Protein AF-A0A7S2Q839-F1 (afdb_monomer)

InterPro domains:
  IPR004616 Leucyl/phenylalanyl-tRNA-protein transferase [PF03588] (116-261)
  IPR004616 Leucyl/phenylalanyl-tRNA-protein transferase [PTHR30098] (56-261)
  IPR016181 Acyl-CoA N-acyltransferase [SSF55729] (67-261)
  IPR042203 Leucyl/phenylalanyl-tRNA-protein transferase, C-terminal [G3DSA:3.40.630.70] (115-261)

Sequence (261 aa):
SEQEWDAHKRWAQADLRKHDENWEQLRGYQKLLYYALFSDRVLFLEDKPYIDHKWHDVAAYAAEFLTQPGEMGWSLDFDPDFFCELAYEGFNPTSIEIPSDNELMVQVLTPCFEPERNILECLSTHVGRKARRRAGQYTLSVDTAYDDVLLGCIRQHGEGWLYRGERRVLRTLRQRGYRGAKGIRLVVHSFELWDDRGELVAGDLGYTLGGVYVSQTGFHRDGTHGAGEVQLVLTAALLHRMGHRWFDLGQARTYKASLGA

Solvent-accessible surface area (backbone atoms only — not comparable to full-atom values): 14444 Å² total; per-residue (Å²): 105,76,69,55,47,64,46,36,57,68,57,50,73,68,52,54,50,62,64,43,72,79,67,76,82,63,54,76,70,52,44,55,52,51,47,58,53,37,72,76,67,34,74,89,55,48,96,41,55,75,53,45,71,90,83,45,60,62,66,63,48,48,60,55,49,73,75,48,100,64,52,48,34,36,22,65,56,68,49,48,47,50,52,50,47,41,40,71,69,62,28,56,71,42,33,46,75,43,81,42,93,87,80,43,74,43,73,32,32,24,49,25,48,68,95,63,62,27,50,26,45,23,86,70,48,52,78,51,74,66,40,63,68,49,43,83,52,47,47,81,50,65,65,81,54,45,69,59,39,53,50,42,28,28,38,75,59,28,52,77,39,60,40,62,62,50,47,52,26,50,54,47,26,51,76,62,38,55,77,61,93,64,96,64,61,43,43,48,46,25,38,39,29,23,41,83,88,69,46,81,42,26,23,38,36,32,32,37,49,80,50,32,35,41,46,73,50,60,32,58,46,88,92,51,87,58,42,58,60,28,44,56,52,51,48,29,50,49,38,35,75,73,65,28,49,35,38,31,60,38,69,80,50,86,78,48,49,77,37,60,62

pLDDT: mean 89.66, std 10.57, range [44.88, 98.62]

Mean predicted aligned error: 5.25 Å

Structure (mmCIF, N/CA/C/O backbone):
data_AF-A0A7S2Q839-F1
#
_entry.id   AF-A0A7S2Q839-F1
#
loop_
_atom_site.group_PDB
_atom_site.id
_atom_site.type_symbol
_atom_site.label_atom_id
_atom_site.label_alt_id
_atom_site.label_comp_id
_atom_site.label_asym_id
_atom_site.label_entity_id
_atom_site.label_seq_id
_atom_site.pdbx_PDB_ins_code
_atom_site.Cartn_x
_atom_site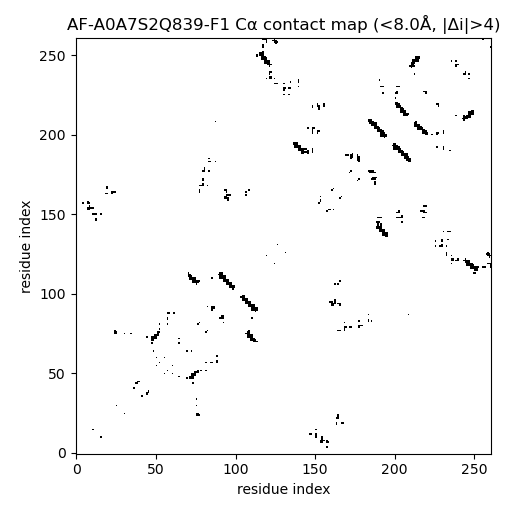.Cartn_y
_atom_site.Cartn_z
_atom_site.occupancy
_atom_site.B_iso_or_equiv
_atom_site.auth_seq_id
_atom_site.auth_comp_id
_atom_site.auth_asym_id
_atom_site.auth_atom_id
_atom_site.pdbx_PDB_model_num
ATOM 1 N N . SER A 1 1 ? 11.672 17.548 0.332 1.00 54.50 1 SER A N 1
ATOM 2 C CA . SER A 1 1 ? 12.338 18.466 1.288 1.00 54.50 1 SER A CA 1
ATOM 3 C C . SER A 1 1 ? 11.538 18.540 2.596 1.00 54.50 1 SER A C 1
ATOM 5 O O . SER A 1 1 ? 10.380 18.141 2.607 1.00 54.50 1 SER A O 1
ATOM 7 N N . GLU A 1 2 ? 12.109 19.024 3.709 1.00 59.69 2 GLU A N 1
ATOM 8 C CA . GLU A 1 2 ? 11.389 19.158 5.001 1.00 59.69 2 GLU A CA 1
ATOM 9 C C . GLU A 1 2 ? 10.156 20.084 4.894 1.00 59.69 2 GLU A C 1
ATOM 11 O O . GLU A 1 2 ? 9.119 19.839 5.506 1.00 59.69 2 GLU A O 1
ATOM 16 N N . GLN A 1 3 ? 10.219 21.086 4.012 1.00 60.97 3 GLN A N 1
ATOM 17 C CA . GLN A 1 3 ? 9.096 21.978 3.708 1.00 60.97 3 GLN A CA 1
ATOM 18 C C . GLN A 1 3 ? 7.919 21.269 3.018 1.00 60.97 3 GLN A C 1
ATOM 20 O O . GLN A 1 3 ? 6.766 21.574 3.321 1.00 60.97 3 GLN A O 1
ATOM 25 N N . GLU A 1 4 ? 8.184 20.319 2.116 1.00 64.81 4 GLU A N 1
ATOM 26 C CA . GLU A 1 4 ? 7.134 19.515 1.463 1.00 64.81 4 GLU A CA 1
ATOM 27 C C . GLU A 1 4 ? 6.470 18.561 2.457 1.00 64.81 4 GLU A C 1
ATOM 29 O O . GLU A 1 4 ? 5.246 18.456 2.500 1.00 64.81 4 GLU A O 1
ATOM 34 N N . TRP A 1 5 ? 7.262 17.938 3.333 1.00 66.31 5 TRP A N 1
ATOM 35 C CA . TRP A 1 5 ? 6.739 17.100 4.410 1.00 66.31 5 TRP A CA 1
ATOM 36 C C . TRP A 1 5 ? 5.754 17.858 5.314 1.00 66.31 5 TRP A C 1
ATOM 38 O O . TRP A 1 5 ? 4.647 17.390 5.590 1.00 66.31 5 TRP A O 1
ATOM 48 N N . ASP A 1 6 ? 6.116 19.068 5.739 1.00 73.56 6 ASP A N 1
ATOM 49 C CA . ASP A 1 6 ? 5.243 19.916 6.556 1.00 73.56 6 ASP A CA 1
ATOM 50 C C . ASP A 1 6 ? 4.055 20.512 5.781 1.00 73.56 6 ASP A C 1
ATOM 52 O O . ASP A 1 6 ? 3.070 20.964 6.385 1.00 73.56 6 ASP A O 1
ATOM 56 N N . ALA A 1 7 ? 4.105 20.515 4.448 1.00 78.44 7 ALA A N 1
ATOM 57 C CA . ALA A 1 7 ? 2.945 20.811 3.618 1.00 78.44 7 ALA A CA 1
ATOM 58 C C . ALA A 1 7 ? 1.943 19.643 3.637 1.00 78.44 7 ALA A C 1
ATOM 60 O O . ALA A 1 7 ? 0.751 19.881 3.842 1.00 78.44 7 ALA A O 1
ATOM 61 N N . HIS A 1 8 ? 2.413 18.394 3.528 1.00 84.75 8 HIS A N 1
ATOM 62 C CA . HIS A 1 8 ? 1.561 17.194 3.493 1.00 84.75 8 HIS A CA 1
ATOM 63 C C . HIS A 1 8 ? 0.682 17.044 4.736 1.00 84.75 8 HIS A C 1
ATOM 65 O O . HIS A 1 8 ? -0.499 16.720 4.624 1.00 84.75 8 HIS A O 1
ATOM 71 N N . LYS A 1 9 ? 1.203 17.377 5.924 1.00 84.69 9 LYS A N 1
ATOM 72 C CA . LYS A 1 9 ? 0.429 17.370 7.183 1.00 84.69 9 LYS A CA 1
ATOM 73 C C . LYS A 1 9 ? -0.836 18.235 7.128 1.00 84.69 9 LYS A C 1
ATOM 75 O O . LYS A 1 9 ? -1.788 17.981 7.864 1.00 84.69 9 LYS A O 1
ATOM 80 N N . ARG A 1 10 ? -0.844 19.267 6.278 1.00 88.88 10 ARG A N 1
ATOM 81 C CA . ARG A 1 10 ? -1.938 20.239 6.138 1.00 88.88 10 ARG A CA 1
ATOM 82 C C . ARG A 1 10 ? -2.850 19.970 4.944 1.00 88.88 10 ARG A C 1
ATOM 84 O O . ARG A 1 10 ? -3.873 20.638 4.832 1.00 88.88 10 ARG A O 1
ATOM 91 N N . TRP A 1 11 ? -2.518 19.009 4.082 1.00 91.50 11 TRP A N 1
ATOM 92 C CA . TRP A 1 11 ? -3.326 18.687 2.906 1.00 91.50 11 TRP A CA 1
ATOM 93 C C . TRP A 1 11 ? -4.728 18.242 3.288 1.00 91.50 11 TRP A C 1
ATOM 95 O O . TRP A 1 11 ? -4.897 17.432 4.197 1.00 91.50 11 TRP A O 1
ATOM 105 N N . ALA A 1 12 ? -5.731 18.729 2.569 1.00 94.06 12 ALA A N 1
ATOM 106 C CA . ALA A 1 12 ? -7.082 18.190 2.536 1.00 94.06 12 ALA A CA 1
ATOM 107 C C . ALA A 1 12 ? -7.277 17.277 1.311 1.00 94.06 12 ALA A C 1
ATOM 109 O O . ALA A 1 12 ? -6.432 17.206 0.419 1.00 94.06 12 ALA A O 1
ATOM 110 N N . GLN A 1 13 ? -8.436 16.613 1.227 1.00 92.94 13 GLN A N 1
ATOM 111 C CA . GLN A 1 13 ? -8.783 15.775 0.070 1.00 92.94 13 GLN A CA 1
ATOM 112 C C . GLN A 1 13 ? -8.698 16.533 -1.261 1.00 92.94 13 GLN A C 1
ATOM 114 O O . GLN A 1 13 ? -8.274 15.976 -2.270 1.00 92.94 13 GLN A O 1
ATOM 119 N N . ALA A 1 14 ? -9.088 17.810 -1.272 1.00 93.12 14 ALA A N 1
ATOM 120 C CA . ALA A 1 14 ? -9.028 18.642 -2.469 1.00 93.12 14 ALA A CA 1
ATOM 121 C C . ALA A 1 14 ? -7.585 18.875 -2.946 1.00 93.12 14 ALA A C 1
ATOM 123 O O . ALA A 1 14 ? -7.332 18.818 -4.148 1.00 93.12 14 ALA A O 1
ATOM 124 N N . ASP A 1 15 ? -6.643 19.079 -2.020 1.00 92.88 15 ASP A N 1
ATOM 125 C CA . ASP A 1 15 ? -5.227 19.269 -2.350 1.00 92.88 15 ASP A CA 1
ATOM 126 C C . ASP A 1 15 ? -4.640 18.002 -2.965 1.00 92.88 15 ASP A C 1
ATOM 128 O O . ASP A 1 15 ? -3.984 18.062 -4.002 1.00 92.88 15 ASP A O 1
ATOM 132 N N . LEU A 1 16 ? -4.950 16.847 -2.372 1.00 91.19 16 LEU A N 1
ATOM 133 C CA . LEU A 1 16 ? -4.487 15.558 -2.866 1.00 91.19 16 LEU A CA 1
ATOM 134 C C . LEU A 1 16 ? -5.044 15.235 -4.260 1.00 91.19 16 LEU A C 1
ATOM 136 O O . LEU A 1 16 ? -4.295 14.813 -5.137 1.00 91.19 16 LEU A O 1
ATOM 140 N N . ARG A 1 17 ? -6.338 15.485 -4.502 1.00 90.44 17 ARG A N 1
ATOM 141 C CA . ARG A 1 17 ? -6.939 15.309 -5.837 1.00 90.44 17 ARG A CA 1
ATOM 142 C C . ARG A 1 17 ? -6.266 16.204 -6.871 1.00 90.44 17 ARG A C 1
ATOM 144 O O . ARG A 1 17 ? -5.845 15.713 -7.911 1.00 90.44 17 ARG A O 1
ATOM 151 N N . LYS A 1 18 ? -6.089 17.487 -6.550 1.00 91.06 18 LYS A N 1
ATOM 152 C CA . LYS A 1 18 ? -5.397 18.447 -7.419 1.00 91.06 18 LYS A CA 1
ATOM 153 C C . LYS A 1 18 ? -3.950 18.031 -7.702 1.00 91.06 18 LYS A C 1
ATOM 155 O O . LYS A 1 18 ? -3.443 18.249 -8.801 1.00 91.06 18 LYS A O 1
ATOM 160 N N . HIS A 1 19 ? -3.276 17.450 -6.712 1.00 89.94 19 HIS A N 1
ATOM 161 C CA . HIS A 1 19 ? -1.920 16.933 -6.855 1.00 89.94 19 HIS A CA 1
ATOM 162 C C . HIS A 1 19 ? -1.862 15.747 -7.832 1.00 89.94 19 HIS A C 1
ATOM 164 O O . HIS A 1 19 ? -0.943 15.666 -8.647 1.00 89.94 19 HIS A O 1
ATOM 170 N N . ASP A 1 20 ? -2.867 14.872 -7.794 1.00 90.81 20 ASP A N 1
ATOM 171 C CA . ASP A 1 20 ? -2.965 13.688 -8.651 1.00 90.81 20 ASP A CA 1
ATOM 172 C C . ASP A 1 20 ? -3.420 14.007 -10.089 1.00 90.81 20 ASP A C 1
ATOM 174 O O . ASP A 1 20 ? -2.983 13.338 -11.024 1.00 90.81 20 ASP A O 1
ATOM 178 N N . GLU A 1 21 ? -4.258 15.033 -10.286 1.00 86.19 21 GLU A N 1
ATOM 179 C CA . GLU A 1 21 ? -4.933 15.360 -11.560 1.00 86.19 21 GLU A CA 1
ATOM 180 C C . GLU A 1 21 ? -4.002 15.503 -12.774 1.00 86.19 21 GLU A C 1
ATOM 182 O O . GLU A 1 21 ? -4.402 15.178 -13.889 1.00 86.19 21 GLU A O 1
ATOM 187 N N . ASN A 1 22 ? -2.768 15.965 -12.569 1.00 81.06 22 ASN A N 1
ATOM 188 C CA . ASN A 1 22 ? -1.834 16.278 -13.657 1.00 81.06 22 ASN A CA 1
ATOM 189 C C . ASN A 1 22 ? -0.728 15.233 -13.841 1.00 81.06 22 ASN A C 1
ATOM 191 O O . ASN A 1 22 ? 0.230 15.478 -14.573 1.00 81.06 22 ASN A O 1
ATOM 195 N N . TRP A 1 23 ? -0.798 14.098 -13.140 1.00 90.56 23 TRP A N 1
ATOM 196 C CA . TRP A 1 23 ? 0.201 13.051 -13.308 1.00 90.56 23 TRP A CA 1
ATOM 197 C C . TRP A 1 23 ? -0.145 12.126 -14.470 1.00 90.56 23 TRP A C 1
ATOM 199 O O . TRP A 1 23 ? -1.232 11.546 -14.535 1.00 90.56 23 TRP A O 1
ATOM 209 N N . GLU A 1 24 ? 0.829 11.921 -15.351 1.00 87.88 24 GLU A N 1
ATOM 210 C CA . GLU A 1 24 ? 0.718 11.001 -16.471 1.00 87.88 24 GLU A CA 1
ATOM 211 C C . GLU A 1 24 ? 1.884 10.018 -16.488 1.00 87.88 24 GLU A C 1
ATOM 213 O O . GLU A 1 24 ? 3.046 10.379 -16.312 1.00 87.88 24 GLU A O 1
ATOM 218 N N . GLN A 1 25 ? 1.560 8.756 -16.755 1.00 89.94 25 GLN A N 1
ATOM 219 C CA . GLN A 1 25 ? 2.560 7.726 -16.980 1.00 89.94 25 GLN A CA 1
ATOM 220 C C . GLN A 1 25 ? 3.300 7.983 -18.297 1.00 89.94 25 GLN A C 1
ATOM 222 O O . GLN A 1 25 ? 2.666 8.232 -19.325 1.00 89.94 25 GLN A O 1
ATOM 227 N N . LEU A 1 26 ? 4.622 7.809 -18.285 1.00 90.44 26 LEU A N 1
ATOM 228 C CA . LEU A 1 26 ? 5.459 7.833 -19.486 1.00 90.44 26 LEU A CA 1
ATOM 229 C C . LEU A 1 26 ? 5.057 6.723 -20.469 1.00 90.44 26 LEU A C 1
ATOM 231 O O . LEU A 1 26 ? 4.865 5.567 -20.084 1.00 90.44 26 LEU A O 1
ATOM 235 N N . ARG A 1 27 ? 4.968 7.047 -21.767 1.00 88.94 27 ARG A N 1
ATOM 236 C CA . ARG A 1 27 ? 4.544 6.089 -22.805 1.00 88.94 27 ARG A CA 1
ATOM 237 C C . ARG A 1 27 ? 5.503 6.029 -23.985 1.00 88.94 27 ARG A C 1
ATOM 239 O O . ARG A 1 27 ? 6.135 7.014 -24.358 1.00 88.94 27 ARG A O 1
ATOM 246 N N . GLY A 1 28 ? 5.546 4.860 -24.627 1.00 87.69 28 GLY A N 1
ATOM 247 C CA . GLY A 1 28 ? 6.232 4.654 -25.904 1.00 87.69 28 GLY A CA 1
ATOM 248 C C . GLY A 1 28 ? 7.676 5.159 -25.890 1.00 87.69 28 GLY A C 1
ATOM 249 O O . GLY A 1 28 ? 8.470 4.757 -25.045 1.00 87.69 28 GLY A O 1
ATOM 250 N N . TYR A 1 29 ? 7.999 6.062 -26.817 1.00 87.94 29 TYR A N 1
ATOM 251 C CA . TYR A 1 29 ? 9.343 6.625 -26.967 1.00 87.94 29 TYR A CA 1
ATOM 252 C C . TYR A 1 29 ? 9.832 7.409 -25.738 1.00 87.94 29 TYR A C 1
ATOM 254 O O . TYR A 1 29 ? 11.031 7.429 -25.481 1.00 87.94 29 TYR A O 1
ATOM 262 N N . GLN A 1 30 ? 8.933 7.993 -24.933 1.00 87.94 30 GLN A N 1
ATOM 263 C CA . GLN A 1 30 ? 9.337 8.699 -23.712 1.00 87.94 30 GLN A CA 1
ATOM 264 C C . GLN A 1 30 ? 10.041 7.746 -22.742 1.00 87.94 30 GLN A C 1
ATOM 266 O O . GLN A 1 30 ? 11.106 8.080 -22.239 1.00 87.94 30 GLN A O 1
ATOM 271 N N . LYS A 1 31 ? 9.508 6.532 -22.537 1.00 89.00 31 LYS A N 1
ATOM 272 C CA . LYS A 1 31 ? 10.155 5.533 -21.673 1.00 89.00 31 LYS A CA 1
ATOM 273 C C . LYS A 1 31 ? 11.570 5.196 -22.147 1.00 89.00 31 LYS A C 1
ATOM 275 O O . LYS A 1 31 ? 12.461 5.096 -21.318 1.00 89.00 31 LYS A O 1
ATOM 280 N N . LEU A 1 32 ? 11.785 5.066 -23.460 1.00 85.50 32 LEU A N 1
ATOM 281 C CA . LEU A 1 32 ? 13.107 4.770 -24.030 1.00 85.50 32 LEU A CA 1
ATOM 282 C C . LEU A 1 32 ? 14.108 5.904 -23.783 1.00 85.50 32 LEU A C 1
ATOM 284 O O . LEU A 1 32 ? 15.255 5.637 -23.438 1.00 85.50 32 LEU A O 1
ATOM 288 N N . LEU A 1 33 ? 13.665 7.158 -23.920 1.00 86.38 33 LEU A N 1
ATOM 289 C CA . LEU A 1 33 ? 14.492 8.322 -23.605 1.00 86.38 33 LEU A CA 1
ATOM 290 C C . LEU A 1 33 ? 14.908 8.339 -22.132 1.00 86.38 33 LEU A C 1
ATOM 292 O O . LEU A 1 33 ? 16.090 8.485 -21.839 1.00 86.38 33 LEU A O 1
ATOM 296 N N . TYR A 1 34 ? 13.954 8.169 -21.211 1.00 86.94 34 TYR A N 1
ATOM 297 C CA . TYR A 1 34 ? 14.254 8.168 -19.776 1.00 86.94 34 TYR A CA 1
ATOM 298 C C . TYR A 1 34 ? 15.075 6.956 -19.353 1.00 86.94 34 TYR A C 1
ATOM 300 O O . TYR A 1 34 ? 15.966 7.103 -18.526 1.00 86.94 34 TYR A O 1
ATOM 308 N N . TYR A 1 35 ? 14.834 5.788 -19.949 1.00 86.00 35 TYR A N 1
ATOM 309 C CA . TYR A 1 35 ? 15.661 4.607 -19.728 1.00 86.00 35 TYR A CA 1
ATOM 310 C C . TYR A 1 35 ? 17.128 4.895 -20.062 1.00 86.00 35 TYR A C 1
ATOM 312 O O . TYR A 1 35 ? 17.975 4.704 -19.199 1.00 86.00 35 TYR A O 1
ATOM 320 N N . ALA A 1 36 ? 17.412 5.431 -21.256 1.00 83.38 36 ALA A N 1
ATOM 321 C CA . ALA A 1 36 ? 18.777 5.766 -21.673 1.00 83.38 36 ALA A CA 1
ATOM 322 C C . ALA A 1 36 ? 19.407 6.875 -20.811 1.00 83.38 36 ALA A C 1
ATOM 324 O O . ALA A 1 36 ? 20.596 6.847 -20.516 1.00 83.38 36 ALA A O 1
ATOM 325 N N . LEU A 1 37 ? 18.611 7.861 -20.380 1.00 81.00 37 LEU A N 1
ATOM 326 C CA . LEU A 1 37 ? 19.092 8.899 -19.467 1.00 81.00 37 LEU A CA 1
ATOM 327 C C . LEU A 1 37 ? 19.447 8.329 -18.091 1.00 81.00 37 LEU A C 1
ATOM 329 O O . LEU A 1 37 ? 20.432 8.757 -17.499 1.00 81.00 37 LEU A O 1
ATOM 333 N N . PHE A 1 38 ? 18.657 7.390 -17.570 1.00 79.56 38 PHE A N 1
ATOM 334 C CA . PHE A 1 38 ? 18.860 6.838 -16.232 1.00 79.56 38 PHE A CA 1
ATOM 335 C C . PHE A 1 38 ? 19.939 5.770 -16.188 1.00 79.56 38 PHE A C 1
ATOM 337 O O . PHE A 1 38 ? 20.761 5.823 -15.275 1.00 79.56 38 PHE A O 1
ATOM 344 N N . SER A 1 39 ? 19.982 4.874 -17.178 1.00 67.12 39 SER A N 1
ATOM 345 C CA . SER A 1 39 ? 21.013 3.835 -17.277 1.00 67.12 39 SER A CA 1
ATOM 346 C C . SER A 1 39 ? 22.420 4.420 -17.270 1.00 67.12 39 SER A C 1
ATOM 348 O O . SER A 1 39 ? 23.329 3.816 -16.715 1.00 67.12 39 SER A O 1
ATOM 350 N N . ASP A 1 40 ? 22.583 5.612 -17.846 1.00 62.44 40 ASP A N 1
ATOM 351 C CA . ASP A 1 40 ? 23.897 6.215 -18.053 1.00 62.44 40 ASP A CA 1
ATOM 352 C C . ASP A 1 40 ? 24.265 7.248 -16.973 1.00 62.44 40 ASP A C 1
ATOM 354 O O . ASP A 1 40 ? 25.416 7.683 -16.915 1.00 62.44 40 ASP A O 1
ATOM 358 N N . ARG A 1 41 ? 23.302 7.721 -16.163 1.00 65.75 41 ARG A N 1
ATOM 359 C CA . ARG A 1 41 ? 23.501 8.919 -15.312 1.00 65.75 41 ARG A CA 1
ATOM 360 C C . ARG A 1 41 ? 22.979 8.817 -13.887 1.00 65.75 41 ARG A C 1
ATOM 362 O O . ARG A 1 41 ? 23.324 9.668 -13.068 1.00 65.75 41 ARG A O 1
ATOM 369 N N . VAL A 1 42 ? 22.168 7.814 -13.561 1.00 73.25 42 VAL A N 1
ATOM 370 C CA . VAL A 1 42 ? 21.628 7.647 -12.208 1.00 73.25 42 VAL A CA 1
ATOM 371 C C . VAL A 1 42 ? 22.358 6.496 -11.531 1.00 73.25 42 VAL A C 1
ATOM 373 O O . VAL A 1 42 ? 21.892 5.362 -11.552 1.00 73.25 42 VAL A O 1
ATOM 376 N N . LEU A 1 43 ? 23.477 6.816 -10.867 1.00 73.19 43 LEU A N 1
ATOM 377 C CA . LEU A 1 43 ? 24.306 5.856 -10.112 1.00 73.19 43 LEU A CA 1
ATOM 378 C C . LEU A 1 43 ? 23.486 4.987 -9.142 1.00 73.19 43 LEU A C 1
ATOM 380 O O . LEU A 1 43 ? 23.839 3.853 -8.855 1.00 73.19 43 LEU A O 1
ATOM 384 N N . PHE A 1 44 ? 22.370 5.511 -8.621 1.00 79.12 44 PHE A N 1
ATOM 385 C CA . PHE A 1 44 ? 21.488 4.753 -7.732 1.00 79.12 44 PHE A CA 1
ATOM 386 C C . PHE A 1 44 ? 20.786 3.572 -8.425 1.00 79.12 44 PHE A C 1
ATOM 388 O O . PHE A 1 44 ? 20.481 2.585 -7.763 1.00 79.12 44 PHE A O 1
ATOM 395 N N . LEU A 1 45 ? 20.499 3.669 -9.724 1.00 83.62 45 LEU A N 1
ATOM 396 C CA . LEU A 1 45 ? 19.869 2.603 -10.510 1.00 83.62 45 LEU A CA 1
ATOM 397 C C . LEU A 1 45 ? 20.884 1.747 -11.273 1.00 83.62 45 LEU A C 1
ATOM 399 O O . LEU A 1 45 ? 20.500 0.734 -11.856 1.00 83.62 45 LEU A O 1
ATOM 403 N N . GLU A 1 46 ? 22.156 2.143 -11.260 1.00 77.94 46 GLU A N 1
ATOM 404 C CA . GLU A 1 46 ? 23.249 1.379 -11.851 1.00 77.94 46 GLU A CA 1
ATOM 405 C C . GLU A 1 46 ? 23.274 -0.039 -11.256 1.00 77.94 46 GLU A C 1
ATOM 407 O O . GLU A 1 46 ? 23.026 -0.239 -10.063 1.00 77.94 46 GLU A O 1
ATOM 412 N N . ASP A 1 47 ? 23.465 -1.035 -12.123 1.00 82.12 47 ASP A N 1
ATOM 413 C CA . ASP A 1 47 ? 23.432 -2.473 -11.816 1.00 82.12 47 ASP A CA 1
ATOM 414 C C . ASP A 1 47 ? 22.108 -3.026 -11.254 1.00 82.12 47 ASP A C 1
ATOM 416 O O . ASP A 1 47 ? 22.021 -4.212 -10.926 1.00 82.12 47 ASP A O 1
ATOM 420 N N . LYS A 1 48 ? 21.043 -2.216 -11.165 1.00 89.00 48 LYS A N 1
ATOM 421 C CA . LYS A 1 48 ? 19.718 -2.708 -10.770 1.00 89.00 48 LYS A CA 1
ATOM 422 C C . LYS A 1 48 ? 18.966 -3.263 -11.977 1.00 89.00 48 LYS A C 1
ATOM 424 O O . LYS A 1 48 ? 18.897 -2.594 -13.014 1.00 89.00 48 LYS A O 1
ATOM 429 N N . PRO A 1 49 ? 18.332 -4.441 -11.849 1.00 92.56 49 PRO A N 1
ATOM 430 C CA . PRO A 1 49 ? 17.612 -5.046 -12.956 1.00 92.56 49 PRO A CA 1
ATOM 431 C C . PRO A 1 49 ? 16.416 -4.172 -13.352 1.00 92.56 49 PRO A C 1
ATOM 433 O O . PRO A 1 49 ? 15.619 -3.742 -12.511 1.00 92.56 49 PRO A O 1
ATOM 436 N N . TYR A 1 50 ? 16.321 -3.889 -14.650 1.00 93.50 50 TYR A N 1
ATOM 437 C CA . TYR A 1 50 ? 15.216 -3.149 -15.245 1.00 93.50 50 TYR A CA 1
ATOM 438 C C . TYR A 1 50 ? 14.133 -4.110 -15.724 1.00 93.50 50 TYR A C 1
ATOM 440 O O . TYR A 1 50 ? 14.429 -5.159 -16.295 1.00 93.50 50 TYR A O 1
ATOM 448 N N . ILE A 1 51 ? 12.874 -3.714 -15.565 1.00 95.56 51 ILE A N 1
ATOM 449 C CA . ILE A 1 51 ? 11.734 -4.419 -16.145 1.00 95.56 51 ILE A CA 1
ATOM 450 C C . ILE A 1 51 ? 10.746 -3.437 -16.774 1.00 95.56 51 ILE A C 1
ATOM 452 O O . ILE A 1 51 ? 10.466 -2.361 -16.252 1.00 95.56 51 ILE A O 1
ATOM 456 N N . ASP A 1 52 ? 10.166 -3.843 -17.898 1.00 94.44 52 ASP A N 1
ATOM 457 C CA . ASP A 1 52 ? 9.038 -3.174 -18.551 1.00 94.44 52 ASP A CA 1
ATOM 458 C C . ASP A 1 52 ? 7.997 -4.225 -18.935 1.00 94.44 52 ASP A C 1
ATOM 460 O O . ASP A 1 52 ? 8.339 -5.219 -19.585 1.00 94.44 52 ASP A O 1
ATOM 464 N N . HIS A 1 53 ? 6.743 -3.997 -18.534 1.00 94.75 53 HIS A N 1
ATOM 465 C CA . HIS A 1 53 ? 5.647 -4.965 -18.655 1.00 94.75 53 HIS A CA 1
ATOM 466 C C . HIS A 1 53 ? 5.355 -5.375 -20.095 1.00 94.75 53 HIS A C 1
ATOM 468 O O . HIS A 1 53 ? 4.913 -6.491 -20.349 1.00 94.75 53 HIS A O 1
ATOM 474 N N . LYS A 1 54 ? 5.620 -4.491 -21.061 1.00 92.12 54 LYS A N 1
ATOM 475 C CA . LYS A 1 54 ? 5.378 -4.790 -22.472 1.00 92.12 54 LYS A CA 1
ATOM 476 C C . LYS A 1 54 ? 6.378 -5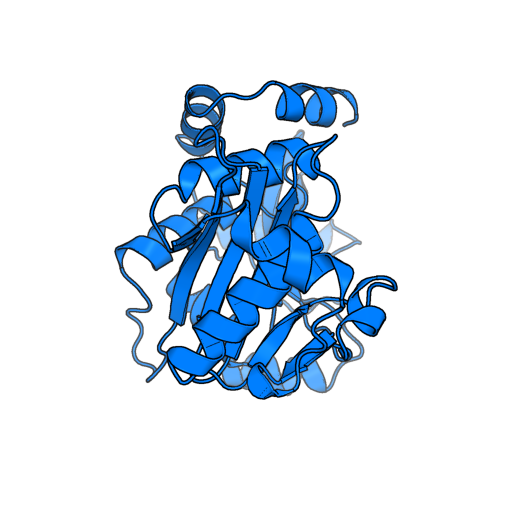.803 -23.028 1.00 92.12 54 LYS A C 1
ATOM 478 O O . LYS A 1 54 ? 6.043 -6.538 -23.956 1.00 92.12 54 LYS A O 1
ATOM 483 N N . TRP A 1 55 ? 7.611 -5.776 -22.535 1.00 93.25 55 TRP A N 1
ATOM 484 C CA . TRP A 1 55 ? 8.739 -6.467 -23.163 1.00 93.25 55 TRP A CA 1
ATOM 485 C C . TRP A 1 55 ? 9.224 -7.683 -22.383 1.00 93.25 55 TRP A C 1
ATOM 487 O O . TRP A 1 55 ? 9.867 -8.549 -22.970 1.00 93.25 55 TRP A O 1
ATOM 497 N N . HIS A 1 56 ? 8.905 -7.764 -21.093 1.00 95.81 56 HIS A N 1
ATOM 498 C CA . HIS A 1 56 ? 9.387 -8.816 -20.209 1.00 95.81 56 HIS A CA 1
ATOM 499 C C . HIS A 1 56 ? 8.225 -9.607 -19.618 1.00 95.81 56 HIS A C 1
ATOM 501 O O . HIS A 1 56 ? 7.196 -9.042 -19.247 1.00 95.81 56 HIS A O 1
ATOM 507 N N . ASP A 1 57 ? 8.414 -10.919 -19.481 1.00 96.69 57 ASP A N 1
ATOM 508 C CA . ASP A 1 57 ? 7.541 -11.734 -18.645 1.00 96.69 57 ASP A CA 1
ATOM 509 C C . ASP A 1 57 ? 7.946 -11.587 -17.174 1.00 96.69 57 ASP A C 1
ATOM 511 O O . ASP A 1 57 ? 9.112 -11.754 -16.812 1.00 96.69 57 ASP A O 1
ATOM 515 N N . VAL A 1 58 ? 6.968 -11.277 -16.324 1.00 97.38 58 VAL A N 1
ATOM 516 C CA . VAL A 1 58 ? 7.212 -10.974 -14.909 1.00 97.38 58 VAL A CA 1
ATOM 517 C C . VAL A 1 58 ? 7.727 -12.188 -14.131 1.00 97.38 58 VAL A C 1
ATOM 519 O O . VAL A 1 58 ? 8.576 -12.024 -13.259 1.00 97.38 58 VAL A O 1
ATOM 522 N N . ALA A 1 59 ? 7.277 -13.401 -14.466 1.00 96.56 59 ALA A N 1
ATOM 523 C CA . ALA A 1 59 ? 7.717 -14.614 -13.778 1.00 96.56 59 ALA A CA 1
ATOM 524 C C . ALA A 1 59 ? 9.165 -14.968 -14.150 1.00 96.56 59 ALA A C 1
ATOM 526 O O . ALA A 1 59 ? 9.973 -15.295 -13.280 1.00 96.56 59 ALA A O 1
ATOM 527 N N . ALA A 1 60 ? 9.520 -14.843 -15.433 1.00 97.12 60 ALA A N 1
ATOM 528 C CA . ALA A 1 60 ? 10.899 -15.000 -15.889 1.00 97.12 60 ALA A CA 1
ATOM 529 C C . ALA A 1 60 ? 11.836 -13.976 -15.226 1.00 97.12 60 ALA A C 1
ATOM 531 O O . ALA A 1 60 ? 12.899 -14.350 -14.730 1.00 97.12 60 ALA A O 1
ATOM 532 N N . TYR A 1 61 ? 11.410 -12.712 -15.149 1.00 96.75 61 TYR A N 1
ATOM 533 C CA . TYR A 1 61 ? 12.149 -11.672 -14.437 1.00 96.75 61 TYR A CA 1
ATOM 534 C C . TYR A 1 61 ? 12.324 -11.998 -12.950 1.00 96.75 61 TYR A C 1
ATOM 536 O O . TYR A 1 61 ? 13.426 -11.867 -12.430 1.00 96.75 61 TYR A O 1
ATOM 544 N N . ALA A 1 62 ? 11.272 -12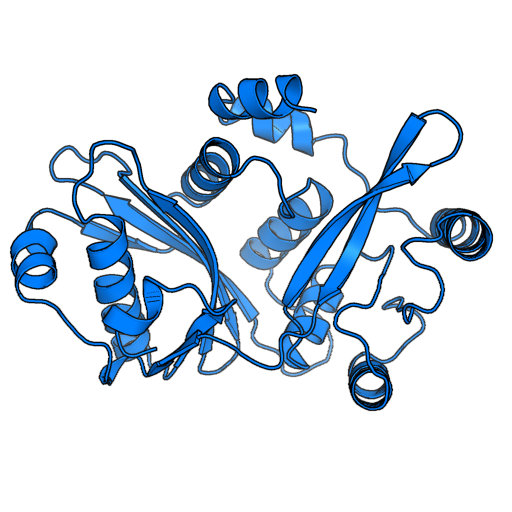.454 -12.263 1.00 95.56 62 ALA A N 1
ATOM 545 C CA . ALA A 1 62 ? 11.349 -12.828 -10.852 1.00 95.56 62 ALA A CA 1
ATOM 546 C C . ALA A 1 62 ? 12.375 -13.946 -10.613 1.00 95.56 62 ALA A C 1
ATOM 548 O O . ALA A 1 62 ? 13.189 -13.864 -9.693 1.00 95.56 62 ALA A O 1
ATOM 549 N N . ALA A 1 63 ? 12.374 -14.967 -11.476 1.00 95.06 63 ALA A N 1
ATOM 550 C CA . ALA A 1 63 ? 13.326 -16.067 -11.399 1.00 95.06 63 ALA A CA 1
ATOM 551 C C . ALA A 1 63 ? 14.777 -15.592 -11.570 1.00 95.06 63 ALA A C 1
ATOM 553 O O . ALA A 1 63 ? 15.644 -16.033 -10.821 1.00 95.06 63 ALA A O 1
ATOM 554 N N . GLU A 1 64 ? 15.040 -14.685 -12.514 1.00 93.88 64 GLU A N 1
ATOM 555 C CA . GLU A 1 64 ? 16.367 -14.095 -12.717 1.00 93.88 64 GLU A CA 1
ATOM 556 C C . GLU A 1 64 ? 16.771 -13.178 -11.555 1.00 93.88 64 GLU A C 1
ATOM 558 O O . GLU A 1 64 ? 17.892 -13.279 -11.054 1.00 93.88 64 GLU A O 1
ATOM 563 N N . PHE A 1 65 ? 15.851 -12.336 -11.080 1.00 93.50 65 PHE A N 1
ATOM 564 C CA . PHE A 1 65 ? 16.065 -11.402 -9.976 1.00 93.50 65 PHE A CA 1
ATOM 565 C C . PHE A 1 65 ? 16.593 -12.113 -8.725 1.00 93.50 65 PHE A C 1
ATOM 567 O O . PHE A 1 65 ? 17.571 -11.677 -8.124 1.00 93.50 65 PHE A O 1
ATOM 574 N N . LEU A 1 66 ? 16.005 -13.262 -8.376 1.00 89.94 66 LEU A N 1
ATOM 575 C CA . LEU A 1 66 ? 16.394 -14.056 -7.206 1.00 89.94 66 LEU A CA 1
ATOM 576 C C . LEU A 1 66 ? 17.781 -14.714 -7.322 1.00 89.94 66 LEU A C 1
ATOM 578 O O . LEU A 1 66 ? 18.291 -15.235 -6.330 1.00 89.94 66 LEU A O 1
ATOM 582 N N . THR A 1 67 ? 18.404 -14.707 -8.504 1.00 90.19 67 THR A N 1
ATOM 583 C CA . THR A 1 67 ? 19.784 -15.200 -8.684 1.00 90.19 67 THR A CA 1
ATOM 584 C C . THR A 1 67 ? 20.848 -14.147 -8.379 1.00 90.19 67 THR A C 1
ATOM 586 O O . THR A 1 67 ? 22.031 -14.480 -8.296 1.00 90.19 67 THR A O 1
ATOM 589 N N . GLN A 1 68 ? 20.442 -12.888 -8.202 1.00 83.94 68 GLN A N 1
ATOM 590 C CA . GLN A 1 68 ? 21.332 -11.746 -8.030 1.00 83.94 68 GLN A CA 1
ATOM 591 C C . GLN A 1 68 ? 21.225 -11.187 -6.601 1.00 83.94 68 GLN A C 1
ATOM 593 O O . GLN A 1 68 ? 20.155 -11.234 -5.993 1.00 83.94 68 GLN A O 1
ATOM 598 N N . PRO A 1 69 ? 22.313 -10.638 -6.030 1.00 70.81 69 PRO A N 1
ATOM 599 C CA . PRO A 1 69 ? 22.264 -9.950 -4.745 1.00 70.81 69 PRO A CA 1
ATOM 600 C C . PRO A 1 69 ? 21.605 -8.572 -4.926 1.00 70.81 69 PRO A C 1
ATOM 602 O O . PRO A 1 69 ? 22.284 -7.561 -5.084 1.00 70.81 69 PRO A O 1
ATOM 605 N N . GLY A 1 70 ? 20.273 -8.530 -4.948 1.00 74.25 70 GLY A N 1
ATOM 606 C CA . GLY A 1 70 ? 19.501 -7.303 -5.121 1.00 74.25 70 GLY A CA 1
ATOM 607 C C . GLY A 1 70 ? 18.208 -7.317 -4.312 1.00 74.25 70 GLY A C 1
ATOM 608 O O . GLY A 1 70 ? 17.492 -8.310 -4.281 1.00 74.25 70 GLY A O 1
ATOM 609 N N . GLU A 1 71 ? 17.902 -6.193 -3.662 1.00 83.19 71 GLU A N 1
ATOM 610 C CA . GLU A 1 71 ? 16.657 -6.003 -2.896 1.00 83.19 71 GLU A CA 1
ATOM 611 C C . GLU A 1 71 ? 15.585 -5.257 -3.704 1.00 83.19 71 GLU A C 1
ATOM 613 O O . GLU A 1 71 ? 14.407 -5.270 -3.355 1.00 83.19 71 GLU A O 1
ATOM 618 N N . MET A 1 72 ? 15.976 -4.605 -4.804 1.00 91.25 72 MET A N 1
ATOM 619 C CA . MET A 1 72 ? 15.055 -3.866 -5.663 1.00 91.25 72 MET A CA 1
ATOM 620 C C . MET A 1 72 ? 15.500 -3.850 -7.124 1.00 91.25 72 MET A C 1
ATOM 622 O O . MET A 1 72 ? 16.686 -3.702 -7.426 1.00 91.25 72 MET A O 1
ATOM 626 N N . GLY A 1 73 ? 14.523 -3.953 -8.021 1.00 94.12 73 GLY A N 1
ATOM 627 C CA . GLY A 1 73 ? 14.658 -3.561 -9.421 1.00 94.12 73 GLY A CA 1
ATOM 628 C C . GLY A 1 73 ? 14.041 -2.193 -9.676 1.00 94.12 73 GLY A C 1
ATOM 629 O O . GLY A 1 73 ? 13.655 -1.483 -8.742 1.00 94.12 73 GLY A O 1
ATOM 630 N N . TRP A 1 74 ? 13.888 -1.836 -10.947 1.00 94.56 74 TRP A N 1
ATOM 631 C CA . TRP A 1 74 ? 13.230 -0.588 -11.324 1.00 94.56 74 TRP A CA 1
ATOM 632 C C . TRP A 1 74 ? 12.457 -0.685 -12.641 1.00 94.56 74 TRP A C 1
ATOM 634 O O . TRP A 1 74 ? 12.754 -1.496 -13.518 1.00 94.56 74 TRP A O 1
ATOM 644 N N . SER A 1 75 ? 11.436 0.160 -12.769 1.00 95.44 75 SER A N 1
ATOM 645 C CA . SER A 1 75 ? 10.573 0.252 -13.939 1.00 95.44 75 SER A CA 1
ATOM 646 C C . SER A 1 75 ? 10.022 1.663 -14.123 1.00 95.44 75 SER A C 1
ATOM 648 O O . SER A 1 75 ? 9.768 2.392 -13.168 1.00 95.44 75 SER A O 1
ATOM 650 N N . LEU A 1 76 ? 9.772 2.030 -15.378 1.00 94.31 76 LEU A N 1
ATOM 651 C CA . LEU A 1 76 ? 9.016 3.236 -15.740 1.00 94.31 76 LEU A CA 1
ATOM 652 C C . LEU A 1 76 ? 7.535 2.917 -16.013 1.00 94.31 76 LEU A C 1
ATOM 654 O O . LEU A 1 76 ? 6.797 3.757 -16.537 1.00 94.31 76 LEU A O 1
ATOM 658 N N . ASP A 1 77 ? 7.109 1.681 -15.745 1.00 95.69 77 ASP A N 1
ATOM 659 C CA . ASP A 1 77 ? 5.752 1.214 -15.975 1.00 95.69 77 ASP A CA 1
ATOM 660 C C . ASP A 1 77 ? 4.916 1.255 -14.692 1.00 95.69 77 ASP A C 1
ATOM 662 O O . ASP A 1 77 ? 5.230 0.581 -13.720 1.00 95.69 77 ASP A O 1
ATOM 666 N N . PHE A 1 78 ? 3.833 2.031 -14.718 1.00 96.94 78 PHE A N 1
ATOM 667 C CA . PHE A 1 78 ? 2.802 2.087 -13.677 1.00 96.94 78 PHE A CA 1
ATOM 668 C C . PHE A 1 78 ? 1.488 1.475 -14.192 1.00 96.94 78 PHE A C 1
ATOM 670 O O . PHE A 1 78 ? 0.391 1.965 -13.903 1.00 96.94 78 PHE A O 1
ATOM 677 N N . ASP A 1 79 ? 1.582 0.427 -15.012 1.00 96.12 79 ASP A N 1
ATOM 678 C CA . ASP A 1 79 ? 0.420 -0.351 -15.412 1.00 96.12 79 ASP A CA 1
ATOM 679 C C . ASP A 1 79 ? -0.167 -1.111 -14.198 1.00 96.12 79 ASP A C 1
ATOM 681 O O . ASP A 1 79 ? 0.557 -1.785 -13.460 1.00 96.12 79 ASP A O 1
ATOM 685 N N . PRO A 1 80 ? -1.486 -1.019 -13.948 1.00 97.50 80 PRO A N 1
ATOM 686 C CA . PRO A 1 80 ? -2.109 -1.714 -12.826 1.00 97.50 80 PRO A CA 1
ATOM 687 C C . PRO A 1 80 ? -1.985 -3.241 -12.889 1.00 97.50 80 PRO A C 1
ATOM 689 O O . PRO A 1 80 ? -1.811 -3.888 -11.860 1.00 97.50 80 PRO A O 1
ATOM 692 N N . ASP A 1 81 ? -2.082 -3.831 -14.080 1.00 97.75 81 ASP A N 1
ATOM 693 C CA . ASP A 1 81 ? -1.968 -5.276 -14.237 1.00 97.75 81 ASP A CA 1
ATOM 694 C C . ASP A 1 81 ? -0.514 -5.721 -14.026 1.00 97.75 81 ASP A C 1
ATOM 696 O O . ASP A 1 81 ? -0.286 -6.748 -13.386 1.00 97.75 81 ASP A O 1
ATOM 700 N N . PHE A 1 82 ? 0.464 -4.902 -14.427 1.00 98.06 82 PHE A N 1
ATOM 701 C CA . PHE A 1 82 ? 1.874 -5.110 -14.084 1.00 98.06 82 PHE A CA 1
ATOM 702 C C . PHE A 1 82 ? 2.117 -5.159 -12.571 1.00 98.06 82 PHE A C 1
ATOM 704 O O . PHE A 1 82 ? 2.769 -6.085 -12.086 1.00 98.06 82 PHE A O 1
ATOM 711 N N . PHE A 1 83 ? 1.548 -4.215 -11.810 1.00 98.25 83 PHE A N 1
ATOM 712 C CA . PHE A 1 83 ? 1.621 -4.220 -10.344 1.00 98.25 83 PHE A CA 1
ATOM 713 C C . PHE A 1 83 ? 1.106 -5.543 -9.763 1.00 98.25 83 PHE A C 1
ATOM 715 O O . PHE A 1 83 ? 1.747 -6.135 -8.895 1.00 98.25 83 PHE A O 1
ATOM 722 N N . CYS A 1 84 ? -0.036 -6.036 -10.256 1.00 98.31 84 CYS A N 1
ATOM 723 C CA . CYS A 1 84 ? -0.595 -7.304 -9.794 1.00 98.31 84 CYS A CA 1
ATOM 724 C C . CYS A 1 84 ? 0.306 -8.497 -10.097 1.00 98.31 84 CYS A C 1
ATOM 726 O O . CYS A 1 84 ? 0.391 -9.409 -9.280 1.00 98.31 84 CYS A O 1
ATOM 728 N N . GLU A 1 85 ? 0.955 -8.509 -11.258 1.00 98.25 85 GLU A N 1
ATOM 729 C CA . GLU A 1 85 ? 1.874 -9.579 -11.637 1.00 98.25 85 GLU A CA 1
ATOM 730 C C . GLU A 1 85 ? 3.139 -9.564 -10.785 1.00 98.25 85 GLU A C 1
ATOM 732 O O . GLU A 1 85 ? 3.549 -10.615 -10.304 1.00 98.25 85 GLU A O 1
ATOM 737 N N . LEU A 1 86 ? 3.705 -8.387 -10.513 1.00 97.81 86 LEU A N 1
ATOM 738 C CA . LEU A 1 86 ? 4.834 -8.256 -9.593 1.00 97.81 86 LEU A CA 1
ATOM 739 C C . LEU A 1 86 ? 4.466 -8.736 -8.183 1.00 97.81 86 LEU A C 1
ATOM 741 O O . LEU A 1 86 ? 5.197 -9.526 -7.590 1.00 97.81 86 LEU A O 1
ATOM 745 N N . ALA A 1 87 ? 3.317 -8.296 -7.662 1.00 97.06 87 ALA A N 1
ATOM 746 C CA . ALA A 1 87 ? 2.826 -8.730 -6.356 1.00 97.06 87 ALA A CA 1
ATOM 747 C C . ALA A 1 87 ? 2.584 -10.250 -6.306 1.00 97.06 87 ALA A C 1
ATOM 749 O O . ALA A 1 87 ? 2.893 -10.896 -5.307 1.00 97.06 87 ALA A O 1
ATOM 750 N N . TYR A 1 88 ? 2.071 -10.834 -7.394 1.00 96.88 88 TYR A N 1
ATOM 751 C CA . TYR A 1 88 ? 1.869 -12.278 -7.524 1.00 96.88 88 TYR A CA 1
ATOM 752 C C . TYR A 1 88 ? 3.176 -13.074 -7.469 1.00 96.88 88 TYR A C 1
ATOM 754 O O . TYR A 1 88 ? 3.218 -14.113 -6.815 1.00 96.88 88 TYR A O 1
ATOM 762 N N . GLU A 1 89 ? 4.246 -12.558 -8.075 1.00 95.56 89 GLU A N 1
ATOM 763 C CA . GLU A 1 89 ? 5.586 -13.155 -8.003 1.00 95.56 89 GLU A CA 1
ATOM 764 C C . GLU A 1 89 ? 6.329 -12.843 -6.683 1.00 95.56 89 GLU A C 1
ATOM 766 O O . GLU A 1 89 ? 7.493 -13.200 -6.517 1.00 95.56 89 GLU A O 1
ATOM 771 N N . GLY A 1 90 ? 5.667 -12.205 -5.709 1.00 92.81 90 GLY A N 1
ATOM 772 C CA . GLY A 1 90 ? 6.195 -11.997 -4.355 1.00 92.81 90 GLY A CA 1
ATOM 773 C C . GLY A 1 90 ? 6.954 -10.686 -4.138 1.00 92.81 90 GLY A C 1
ATOM 774 O O . GLY A 1 90 ? 7.464 -10.447 -3.036 1.00 92.81 90 GLY A O 1
ATOM 775 N N . PHE A 1 91 ? 7.001 -9.803 -5.138 1.00 94.81 91 PHE A N 1
ATOM 776 C CA . PHE A 1 91 ? 7.488 -8.440 -4.935 1.00 94.81 91 PHE A CA 1
ATOM 777 C C . PHE A 1 91 ? 6.499 -7.628 -4.085 1.00 94.81 91 PHE A C 1
ATOM 779 O O . PHE A 1 91 ? 5.305 -7.911 -4.025 1.00 94.81 91 PHE A O 1
ATOM 786 N N . ASN A 1 92 ? 6.992 -6.589 -3.419 1.00 93.38 92 ASN A N 1
ATOM 787 C CA . ASN A 1 92 ? 6.194 -5.509 -2.852 1.00 93.38 92 ASN A CA 1
ATOM 788 C C . ASN A 1 92 ? 6.446 -4.254 -3.699 1.00 93.38 92 ASN A C 1
ATOM 790 O O . ASN A 1 92 ? 7.393 -3.515 -3.409 1.00 93.38 92 ASN A O 1
ATOM 794 N N . PRO A 1 93 ? 5.686 -4.041 -4.791 1.00 95.31 93 PRO A N 1
ATOM 795 C CA . PRO A 1 93 ? 5.918 -2.893 -5.647 1.00 95.31 93 PRO A CA 1
ATOM 796 C C . PRO A 1 93 ? 5.701 -1.614 -4.844 1.00 95.31 93 PRO A C 1
ATOM 798 O O . PRO A 1 93 ? 4.714 -1.470 -4.124 1.00 95.31 93 PRO A O 1
ATOM 801 N N . THR A 1 94 ? 6.674 -0.724 -4.936 1.00 94.00 94 THR A N 1
ATOM 802 C CA . THR A 1 94 ? 6.641 0.612 -4.344 1.00 94.00 94 THR A CA 1
ATOM 803 C C . THR A 1 94 ? 7.113 1.608 -5.397 1.00 94.00 94 THR A C 1
ATOM 805 O O . THR A 1 94 ? 7.345 1.228 -6.546 1.00 94.00 94 THR A O 1
ATOM 808 N N . SER A 1 95 ? 7.260 2.884 -5.049 1.00 94.44 95 SER A N 1
ATOM 809 C CA . SER A 1 95 ? 7.843 3.847 -5.976 1.00 94.44 95 SER A CA 1
ATOM 810 C C . SER A 1 95 ? 8.816 4.793 -5.296 1.00 94.44 95 SER A C 1
ATOM 812 O O . SER A 1 95 ? 8.751 5.032 -4.091 1.00 94.44 95 SER A O 1
ATOM 814 N N . ILE A 1 96 ? 9.723 5.331 -6.100 1.00 92.19 96 ILE A N 1
ATOM 815 C CA . ILE A 1 96 ? 10.658 6.387 -5.726 1.00 92.19 96 ILE A CA 1
ATOM 816 C C . ILE A 1 96 ? 10.537 7.530 -6.725 1.00 92.19 96 ILE A C 1
ATOM 818 O O . ILE A 1 96 ? 10.072 7.345 -7.851 1.00 92.19 96 ILE A O 1
ATOM 822 N N . GLU A 1 97 ? 10.995 8.709 -6.327 1.00 89.31 97 GLU A N 1
ATOM 823 C CA . GLU A 1 97 ? 11.094 9.854 -7.219 1.00 89.31 97 GLU A CA 1
ATOM 824 C C . GLU A 1 97 ? 12.564 10.210 -7.432 1.00 89.31 97 GLU A C 1
ATOM 826 O O . GLU A 1 97 ? 13.319 10.396 -6.476 1.00 89.31 97 GLU A O 1
ATOM 831 N N . ILE A 1 98 ? 12.980 10.252 -8.696 1.00 85.19 98 ILE A N 1
ATOM 832 C CA . ILE A 1 98 ? 14.366 10.478 -9.094 1.00 85.19 98 ILE A CA 1
ATOM 833 C C . ILE A 1 98 ? 14.456 11.829 -9.806 1.00 85.19 98 ILE A C 1
ATOM 835 O O . ILE A 1 98 ? 13.686 12.073 -10.742 1.00 85.19 98 ILE A O 1
ATOM 839 N N . PRO A 1 99 ? 15.397 12.702 -9.409 1.00 76.56 99 PRO A N 1
ATOM 840 C CA . PRO A 1 99 ? 15.677 13.914 -10.159 1.00 76.56 99 PRO A CA 1
ATOM 841 C C . PRO A 1 99 ? 16.321 13.564 -11.507 1.00 76.56 99 PRO A C 1
ATOM 843 O O . PRO A 1 99 ? 17.288 12.808 -11.577 1.00 76.56 99 PRO A O 1
ATOM 846 N N . SER A 1 100 ? 15.790 14.133 -12.582 1.00 67.12 100 SER A N 1
ATOM 847 C CA . SER A 1 100 ? 16.379 14.111 -13.920 1.00 67.12 100 SER A CA 1
ATOM 848 C C . SER A 1 100 ? 17.123 15.421 -14.202 1.00 67.12 100 SER A C 1
ATOM 850 O O . SER A 1 100 ? 16.906 16.435 -13.529 1.00 67.12 100 SER A O 1
ATOM 852 N N . ASP A 1 101 ? 17.988 15.414 -15.220 1.00 61.38 101 ASP A N 1
ATOM 853 C CA . ASP A 1 101 ? 18.634 16.626 -15.723 1.00 61.38 101 ASP A CA 1
ATOM 854 C C . ASP A 1 101 ? 17.553 17.685 -16.039 1.00 61.38 101 ASP A C 1
ATOM 856 O O . ASP A 1 101 ? 16.586 17.403 -16.751 1.00 61.38 101 ASP A O 1
ATOM 860 N N . ASN A 1 102 ? 17.734 18.912 -15.527 1.00 59.94 102 ASN A N 1
ATOM 861 C CA . ASN A 1 102 ? 16.786 20.047 -15.559 1.00 59.94 102 ASN A CA 1
ATOM 862 C C . ASN A 1 102 ? 15.679 20.074 -14.478 1.00 59.94 102 ASN A C 1
ATOM 864 O O . ASN A 1 102 ? 14.612 20.628 -14.731 1.00 59.94 102 ASN A O 1
ATOM 868 N N . GLU A 1 103 ? 15.917 19.515 -13.286 1.00 62.84 103 GLU A N 1
ATOM 869 C CA . GLU A 1 103 ? 14.991 19.574 -12.128 1.00 62.84 103 GLU A CA 1
ATOM 870 C C . GLU A 1 103 ? 13.647 18.850 -12.335 1.00 62.84 103 GLU A C 1
ATOM 872 O O . GLU A 1 103 ? 12.725 18.979 -11.528 1.00 62.84 103 GLU A O 1
ATOM 877 N N . LEU A 1 104 ? 13.515 18.056 -13.401 1.00 68.38 104 LEU A N 1
ATOM 878 C CA . LEU A 1 104 ? 12.317 17.259 -13.616 1.00 68.38 104 LEU A CA 1
ATOM 879 C C . LEU A 1 104 ? 12.340 16.032 -12.701 1.00 68.38 104 LEU A C 1
ATOM 881 O O . LEU A 1 104 ? 13.225 15.188 -12.806 1.00 68.38 104 LEU A O 1
ATOM 885 N N . MET A 1 105 ? 11.332 15.907 -11.848 1.00 79.56 105 MET A N 1
ATOM 886 C CA . MET A 1 105 ? 11.158 14.744 -10.985 1.00 79.56 105 MET A CA 1
ATOM 887 C C . MET A 1 105 ? 10.408 13.637 -11.731 1.00 79.56 105 MET A C 1
ATOM 889 O O . MET A 1 105 ? 9.302 13.849 -12.234 1.00 79.56 105 MET A O 1
ATOM 893 N N . VAL A 1 106 ? 11.014 12.454 -11.820 1.00 87.88 106 VAL A N 1
ATOM 894 C CA . VAL A 1 106 ? 10.437 11.289 -12.497 1.00 87.88 106 VAL A CA 1
ATOM 895 C C . VAL A 1 106 ? 10.161 10.202 -11.477 1.00 87.88 106 VAL A C 1
ATOM 897 O O . VAL A 1 106 ? 11.042 9.794 -10.725 1.00 87.88 106 VAL A O 1
ATOM 900 N N . GLN A 1 107 ? 8.930 9.708 -11.481 1.00 92.00 107 GLN A N 1
ATOM 901 C CA . GLN A 1 107 ? 8.530 8.602 -10.623 1.00 92.00 107 GLN A CA 1
ATOM 902 C C . GLN A 1 107 ? 8.912 7.280 -11.280 1.00 92.00 107 GLN A C 1
ATOM 904 O O . GLN A 1 107 ? 8.680 7.074 -12.474 1.00 92.00 107 GLN A O 1
ATOM 909 N N . VAL A 1 108 ? 9.504 6.399 -10.486 1.00 93.81 108 VAL A N 1
ATOM 910 C CA . VAL A 1 108 ? 10.002 5.085 -10.889 1.00 93.81 108 VAL A CA 1
ATOM 911 C C . VAL A 1 108 ? 9.345 4.052 -9.987 1.00 93.81 108 VAL A C 1
ATOM 913 O O . VAL A 1 108 ? 9.404 4.177 -8.765 1.00 93.81 108 VAL A O 1
ATOM 916 N N . LEU A 1 109 ? 8.707 3.048 -10.584 1.00 96.69 109 LEU A N 1
ATOM 917 C CA . LEU A 1 109 ? 8.187 1.899 -9.853 1.00 96.69 109 LEU A CA 1
ATOM 918 C C . LEU A 1 109 ? 9.361 0.985 -9.493 1.00 96.69 109 LEU A C 1
ATOM 920 O O . LEU A 1 109 ? 10.217 0.696 -10.329 1.00 96.69 109 LEU A O 1
ATOM 924 N N . THR A 1 110 ? 9.390 0.499 -8.264 1.00 95.38 110 THR A N 1
ATOM 925 C CA . THR A 1 110 ? 10.430 -0.380 -7.741 1.00 95.38 110 THR A CA 1
ATOM 926 C C . THR A 1 110 ? 9.822 -1.725 -7.353 1.00 95.38 110 THR A C 1
ATOM 928 O O . THR A 1 110 ? 9.124 -1.820 -6.338 1.00 95.38 110 THR A O 1
ATOM 931 N N . PRO A 1 111 ? 10.075 -2.790 -8.138 1.00 95.62 111 PRO A N 1
ATOM 932 C CA . PRO A 1 111 ? 9.899 -4.165 -7.689 1.00 95.62 111 PRO A CA 1
ATOM 933 C C . PRO A 1 111 ? 10.843 -4.451 -6.518 1.00 95.62 111 PRO A C 1
ATOM 935 O O . PRO A 1 111 ? 12.002 -4.812 -6.722 1.00 95.62 111 PRO A O 1
ATOM 938 N N . CYS A 1 112 ? 10.373 -4.242 -5.291 1.00 91.56 112 CYS A N 1
ATOM 939 C CA . CYS A 1 112 ? 11.155 -4.521 -4.090 1.00 91.56 112 CYS A CA 1
ATOM 940 C C . CYS A 1 112 ? 10.896 -5.950 -3.619 1.00 91.56 112 CYS A C 1
ATOM 942 O O . CYS A 1 112 ? 9.747 -6.388 -3.554 1.00 91.56 112 CYS A O 1
ATOM 944 N N . PHE A 1 113 ? 11.951 -6.674 -3.271 1.00 89.00 113 PHE A N 1
ATOM 945 C CA . PHE A 1 113 ? 11.863 -8.004 -2.690 1.00 89.00 113 PHE A CA 1
ATOM 946 C C . PHE A 1 113 ? 12.460 -7.978 -1.287 1.00 89.00 113 PHE A C 1
ATOM 948 O O . PHE A 1 113 ? 13.631 -7.665 -1.097 1.00 89.00 113 PHE A O 1
ATOM 955 N N . GLU A 1 114 ? 11.638 -8.325 -0.303 1.00 83.50 114 GLU A N 1
ATOM 956 C CA . GLU A 1 114 ? 12.043 -8.406 1.097 1.00 83.50 114 GLU A CA 1
ATOM 957 C C . GLU A 1 114 ? 12.082 -9.888 1.490 1.00 83.50 114 GLU A C 1
ATOM 959 O O . GLU A 1 114 ? 11.015 -10.506 1.584 1.00 83.50 114 GLU A O 1
ATOM 964 N N . PRO A 1 115 ? 13.275 -10.485 1.690 1.00 77.94 115 PRO A N 1
ATOM 965 C CA . PRO A 1 115 ? 13.387 -11.902 2.035 1.00 77.94 115 PRO A CA 1
ATOM 966 C C . PRO A 1 115 ? 12.849 -12.201 3.441 1.00 77.94 115 PRO A C 1
ATOM 968 O O . PRO A 1 115 ? 12.391 -13.311 3.706 1.00 77.94 115 PRO A O 1
ATOM 971 N N . GLU A 1 116 ? 12.866 -11.207 4.332 1.00 82.50 116 GLU A N 1
ATOM 972 C CA . GLU A 1 116 ? 12.315 -11.292 5.682 1.00 82.50 116 GLU A CA 1
ATOM 973 C C . GLU A 1 116 ? 11.060 -10.422 5.796 1.00 82.50 116 GLU A C 1
ATOM 975 O O . GLU A 1 116 ? 11.121 -9.193 5.711 1.00 82.50 116 GLU A O 1
ATOM 980 N N . ARG A 1 117 ? 9.909 -11.062 6.024 1.00 84.25 117 ARG A N 1
ATOM 981 C CA . ARG A 1 117 ? 8.608 -10.400 6.187 1.00 84.25 117 ARG A CA 1
ATOM 982 C C . ARG A 1 117 ? 7.989 -10.746 7.533 1.00 84.25 117 ARG A C 1
ATOM 984 O O . ARG A 1 117 ? 8.079 -11.884 7.987 1.00 84.25 117 ARG A O 1
ATOM 991 N N . ASN A 1 118 ? 7.304 -9.780 8.139 1.00 89.12 118 ASN A N 1
ATOM 992 C CA . ASN A 1 118 ? 6.446 -10.034 9.293 1.00 89.12 118 ASN A CA 1
ATOM 993 C C . ASN A 1 118 ? 5.101 -10.566 8.818 1.00 89.12 118 ASN A C 1
ATOM 995 O O . ASN A 1 118 ? 4.270 -9.797 8.330 1.00 89.12 118 ASN A O 1
ATOM 999 N N . ILE A 1 119 ? 4.870 -11.859 9.005 1.00 90.62 119 ILE A N 1
ATOM 1000 C CA . ILE A 1 119 ? 3.636 -12.509 8.576 1.00 90.62 119 ILE A CA 1
ATOM 1001 C C . ILE A 1 119 ? 2.903 -13.031 9.805 1.00 90.62 119 ILE A C 1
ATOM 1003 O O . ILE A 1 119 ? 3.404 -13.880 10.534 1.00 90.62 119 ILE A O 1
ATOM 1007 N N . LEU A 1 120 ? 1.675 -12.561 10.000 1.00 91.56 120 LEU A N 1
ATOM 1008 C CA . LEU A 1 120 ? 0.768 -13.092 11.005 1.00 91.56 120 LEU A CA 1
ATOM 1009 C C . LEU A 1 120 ? -0.103 -14.189 10.397 1.00 91.56 120 LEU A C 1
ATOM 1011 O O . LEU A 1 120 ? -0.765 -13.984 9.376 1.00 91.56 120 LEU A O 1
ATOM 1015 N N . GLU A 1 121 ? -0.197 -15.336 11.066 1.00 95.06 121 GLU A N 1
ATOM 1016 C CA . GLU A 1 121 ? -1.346 -16.215 10.855 1.00 95.06 121 GLU A CA 1
ATOM 1017 C C . GLU A 1 121 ? -2.564 -15.575 11.530 1.00 95.06 121 GLU A C 1
ATOM 1019 O O . GLU A 1 121 ? -2.565 -15.325 12.740 1.00 95.06 121 GLU A O 1
ATOM 1024 N N . CYS A 1 122 ? -3.615 -15.301 10.756 1.00 94.25 122 CYS A N 1
ATOM 1025 C CA . CYS A 1 122 ? -4.748 -14.501 11.227 1.00 94.25 122 CYS A CA 1
ATOM 1026 C C . CYS A 1 122 ? -5.422 -15.119 12.467 1.00 94.25 122 CYS A C 1
ATOM 1028 O O . CYS A 1 122 ? -5.799 -14.406 13.394 1.00 94.25 122 CYS A O 1
ATOM 1030 N N . LEU A 1 123 ? -5.526 -16.454 12.518 1.00 91.69 123 LEU A N 1
ATOM 1031 C CA . LEU A 1 123 ? -6.110 -17.180 13.653 1.00 91.69 123 LEU A CA 1
ATOM 1032 C C . LEU A 1 123 ? -5.208 -17.180 14.898 1.00 91.69 123 LEU A C 1
ATOM 1034 O O . LEU A 1 123 ? -5.707 -17.176 16.022 1.00 91.69 123 LEU A O 1
ATOM 1038 N N . SER A 1 124 ? -3.892 -17.184 14.697 1.00 91.06 124 SER A N 1
ATOM 1039 C CA . SER A 1 124 ? -2.893 -17.310 15.764 1.00 91.06 124 SER A CA 1
ATOM 1040 C C . SER A 1 124 ? -2.418 -15.947 16.290 1.00 91.06 124 SER A C 1
ATOM 1042 O O . SER A 1 124 ? -1.566 -15.893 17.175 1.00 91.06 124 SER A O 1
ATOM 1044 N N . THR A 1 125 ? -2.974 -14.844 15.773 1.00 90.62 125 THR A N 1
ATOM 1045 C CA . THR A 1 125 ? -2.603 -13.475 16.156 1.00 90.62 125 THR A CA 1
ATOM 1046 C C . THR A 1 125 ? -2.819 -13.245 17.653 1.00 90.62 125 THR A C 1
ATOM 1048 O O . THR A 1 125 ? -3.906 -13.474 18.195 1.00 90.62 125 THR A O 1
ATOM 1051 N N . HIS A 1 126 ? -1.783 -12.764 18.346 1.00 90.19 126 HIS A N 1
ATOM 1052 C CA . HIS A 1 126 ? -1.857 -12.542 19.783 1.00 90.19 126 HIS A CA 1
ATOM 1053 C C . HIS A 1 126 ? -2.774 -11.359 20.116 1.00 90.19 126 HIS A C 1
ATOM 1055 O O . HIS A 1 126 ? -2.518 -10.217 19.740 1.00 90.19 126 HIS A O 1
ATOM 1061 N N . VAL A 1 127 ? -3.824 -11.617 20.900 1.00 91.31 127 VAL A N 1
ATOM 1062 C CA . VAL A 1 127 ? -4.739 -10.570 21.372 1.00 91.31 127 VAL A CA 1
ATOM 1063 C C . VAL A 1 127 ? -4.427 -10.201 22.817 1.00 91.31 127 VAL A C 1
ATOM 1065 O O . VAL A 1 127 ? -4.906 -10.840 23.762 1.00 91.31 127 VAL A O 1
ATOM 1068 N N . GLY A 1 128 ? -3.674 -9.116 22.990 1.00 89.56 128 GLY A N 1
ATOM 1069 C CA . GLY A 1 128 ? -3.344 -8.565 24.299 1.00 89.56 128 GLY A CA 1
ATOM 1070 C C . GLY A 1 128 ? -4.583 -8.149 25.106 1.00 89.56 128 GLY A C 1
ATOM 1071 O O . GLY A 1 128 ? -5.596 -7.678 24.578 1.00 89.56 128 GLY A O 1
ATOM 1072 N N . ARG A 1 129 ? -4.506 -8.261 26.440 1.00 91.25 129 ARG A N 1
ATOM 1073 C CA . ARG A 1 129 ? -5.619 -7.916 27.355 1.00 91.25 129 ARG A CA 1
ATOM 1074 C C . ARG A 1 129 ? -6.104 -6.468 27.185 1.00 91.25 129 ARG A C 1
ATOM 1076 O O . ARG A 1 129 ? -7.297 -6.201 27.329 1.00 91.25 129 ARG A O 1
ATOM 1083 N N . LYS A 1 130 ? -5.185 -5.535 26.901 1.00 90.69 130 LYS A N 1
ATOM 1084 C CA . LYS A 1 130 ? -5.499 -4.112 26.692 1.00 90.69 130 LYS A CA 1
ATOM 1085 C C . LYS A 1 130 ? -6.237 -3.892 25.371 1.00 90.69 130 LYS A C 1
ATOM 1087 O O . LYS A 1 130 ? -7.288 -3.255 25.402 1.00 90.69 130 LYS A O 1
ATOM 1092 N N . ALA A 1 131 ? -5.745 -4.456 24.265 1.00 90.94 131 ALA A N 1
ATOM 1093 C CA . ALA A 1 131 ? -6.424 -4.411 22.970 1.00 90.94 131 ALA A CA 1
ATOM 1094 C C . ALA A 1 131 ? -7.842 -4.982 23.065 1.00 90.94 131 ALA A C 1
ATOM 1096 O O . ALA A 1 131 ? -8.797 -4.303 22.701 1.00 90.94 131 ALA A O 1
ATOM 1097 N N . ARG A 1 132 ? -8.009 -6.157 23.692 1.00 92.56 132 ARG A N 1
ATOM 1098 C CA . ARG A 1 132 ? -9.332 -6.773 23.896 1.00 92.56 132 ARG A CA 1
ATOM 1099 C C . ARG A 1 132 ? -10.314 -5.856 24.624 1.00 92.56 132 ARG A C 1
ATOM 1101 O O . ARG A 1 132 ? -11.466 -5.753 24.225 1.00 92.56 132 ARG A O 1
ATOM 1108 N N . ARG A 1 133 ? -9.874 -5.195 25.700 1.00 92.00 133 ARG A N 1
ATOM 1109 C CA . ARG A 1 133 ? -10.733 -4.280 26.469 1.00 92.00 133 ARG A CA 1
ATOM 1110 C C . ARG A 1 133 ? -11.110 -3.034 25.664 1.00 92.00 133 ARG A C 1
ATOM 1112 O O . ARG A 1 133 ? -12.218 -2.536 25.824 1.00 92.00 133 ARG A O 1
ATOM 1119 N N . ARG A 1 134 ? -10.188 -2.520 24.848 1.00 92.69 134 ARG A N 1
ATOM 1120 C CA . ARG A 1 134 ? -10.397 -1.310 24.043 1.00 92.69 134 ARG A CA 1
ATOM 1121 C C . ARG A 1 134 ? -11.201 -1.564 22.776 1.00 92.69 134 ARG A C 1
ATOM 1123 O O . ARG A 1 134 ? -11.877 -0.651 22.336 1.00 92.69 134 ARG A O 1
ATOM 1130 N N . ALA A 1 135 ? -11.168 -2.777 22.225 1.00 92.06 135 ALA A N 1
ATOM 1131 C CA . ALA A 1 135 ? -11.834 -3.115 20.969 1.00 92.06 135 ALA A CA 1
ATOM 1132 C C . ALA A 1 135 ? -13.324 -2.731 20.943 1.00 92.06 135 ALA A C 1
ATOM 1134 O O . ALA A 1 135 ? -13.808 -2.284 19.917 1.00 92.06 135 ALA A O 1
ATOM 1135 N N . GLY A 1 136 ? -14.033 -2.821 22.077 1.00 91.38 136 GLY A N 1
ATOM 1136 C CA . GLY A 1 136 ? -15.443 -2.416 22.169 1.00 91.38 136 GLY A CA 1
ATOM 1137 C C . GLY A 1 136 ? -15.711 -0.905 22.083 1.00 91.38 136 GLY A C 1
ATOM 1138 O O . GLY A 1 136 ? -16.869 -0.513 22.070 1.00 91.38 136 GLY A O 1
ATOM 1139 N N . GLN A 1 137 ? -14.672 -0.065 22.064 1.00 93.06 137 GLN A N 1
ATOM 1140 C CA . GLN A 1 137 ? -14.769 1.393 21.888 1.00 93.06 137 GLN A CA 1
ATOM 1141 C C . GLN A 1 137 ? -14.606 1.814 20.425 1.00 93.06 137 GLN A C 1
ATOM 1143 O O . GLN A 1 137 ? -14.698 3.000 20.125 1.00 93.06 137 GLN A O 1
ATOM 1148 N N . TYR A 1 138 ? -14.322 0.859 19.538 1.00 95.88 138 TYR A N 1
ATOM 1149 C CA . TYR A 1 138 ? -14.029 1.126 18.142 1.00 95.88 138 TYR A CA 1
ATOM 1150 C C . TYR A 1 138 ? -14.910 0.288 17.222 1.00 95.88 138 TYR A C 1
ATOM 1152 O O . TYR A 1 138 ? -15.333 -0.815 17.569 1.00 95.88 138 TYR A O 1
ATOM 1160 N N . THR A 1 139 ? -15.139 0.803 16.020 1.00 97.19 139 THR A N 1
ATOM 1161 C CA . THR A 1 139 ? -15.795 0.083 14.928 1.00 97.19 139 THR A CA 1
ATOM 1162 C C . THR A 1 139 ? -14.810 -0.071 13.781 1.00 97.19 139 THR A C 1
ATOM 1164 O O . THR A 1 139 ? -14.175 0.903 13.388 1.00 97.19 139 THR A O 1
ATOM 1167 N N . LEU A 1 140 ? -14.679 -1.287 13.247 1.00 98.19 140 LEU A N 1
ATOM 1168 C CA . LEU A 1 140 ? -13.909 -1.545 12.032 1.00 98.19 140 LEU A CA 1
ATOM 1169 C C . LEU A 1 140 ? -14.859 -1.571 10.831 1.00 98.19 140 LEU A C 1
ATOM 1171 O O . LEU A 1 140 ? -15.861 -2.289 10.861 1.00 98.19 140 LEU A O 1
ATOM 1175 N N . SER A 1 141 ? -14.524 -0.844 9.773 1.00 98.56 141 SER A N 1
ATOM 1176 C CA . SER A 1 141 ? -15.136 -1.004 8.454 1.00 98.56 141 SER A CA 1
ATOM 1177 C C . SER A 1 141 ? -14.079 -1.278 7.388 1.00 98.56 141 SER A C 1
ATOM 1179 O O . SER A 1 141 ? -12.876 -1.183 7.645 1.00 98.56 141 SER A O 1
ATOM 1181 N N . VAL A 1 142 ? -14.547 -1.677 6.207 1.00 98.50 142 VAL A N 1
ATOM 1182 C CA . VAL A 1 142 ? -13.702 -1.964 5.049 1.00 98.50 142 VAL A CA 1
ATOM 1183 C C . VAL A 1 142 ? -14.270 -1.225 3.852 1.00 98.50 142 VAL A C 1
ATOM 1185 O O . VAL A 1 142 ? -15.479 -1.271 3.615 1.00 98.50 142 VAL A O 1
ATOM 1188 N N . ASP A 1 143 ? -13.394 -0.584 3.088 1.00 98.12 143 ASP A N 1
ATOM 1189 C CA . ASP A 1 143 ? -13.696 0.069 1.818 1.00 98.12 143 ASP A CA 1
ATOM 1190 C C . ASP A 1 143 ? -14.718 1.214 1.896 1.00 98.12 143 ASP A C 1
ATOM 1192 O O . ASP A 1 143 ? -15.292 1.597 0.870 1.00 98.12 143 ASP A O 1
ATOM 1196 N N . THR A 1 144 ? -14.917 1.803 3.079 1.00 98.12 144 THR A N 1
ATOM 1197 C CA . THR A 1 144 ? -15.903 2.879 3.283 1.00 98.12 144 THR A CA 1
ATOM 1198 C C . THR A 1 144 ? -15.312 4.281 3.170 1.00 98.12 144 THR A C 1
ATOM 1200 O O . THR A 1 144 ? -16.026 5.200 2.771 1.00 98.12 144 THR A O 1
ATOM 1203 N N . ALA A 1 145 ? -14.019 4.450 3.471 1.00 98.00 145 ALA A N 1
ATOM 1204 C CA . ALA A 1 145 ? -13.354 5.755 3.470 1.00 98.00 145 ALA A CA 1
ATOM 1205 C C . ALA A 1 145 ? -11.910 5.674 2.946 1.00 98.00 145 ALA A C 1
ATOM 1207 O O . ALA A 1 145 ? -10.987 6.257 3.513 1.00 98.00 145 ALA A O 1
ATOM 1208 N N . TYR A 1 146 ? -11.719 4.966 1.827 1.00 97.69 146 TYR A N 1
ATOM 1209 C CA . TYR A 1 146 ? -10.419 4.770 1.168 1.00 97.69 146 TYR A CA 1
ATOM 1210 C C . TYR A 1 146 ? -9.602 6.060 1.030 1.00 97.69 146 TYR A C 1
ATOM 1212 O O . TYR A 1 146 ? -8.423 6.098 1.380 1.00 97.69 146 TYR A O 1
ATOM 1220 N N . ASP A 1 147 ? -10.236 7.127 0.542 1.00 96.81 147 ASP A N 1
ATOM 1221 C CA . ASP A 1 147 ? -9.571 8.412 0.333 1.00 96.81 147 ASP A CA 1
ATOM 1222 C C . ASP A 1 147 ? -9.055 9.003 1.646 1.00 96.81 147 ASP A C 1
ATOM 1224 O O . ASP A 1 147 ? -7.969 9.585 1.673 1.00 96.81 147 ASP A O 1
ATOM 1228 N N . ASP A 1 148 ? -9.805 8.858 2.739 1.00 97.81 148 ASP A N 1
ATOM 1229 C CA . ASP A 1 148 ? -9.432 9.388 4.051 1.00 97.81 148 ASP A CA 1
ATOM 1230 C C . ASP A 1 148 ? -8.312 8.574 4.693 1.00 97.81 148 ASP A C 1
ATOM 1232 O O . ASP A 1 148 ? -7.422 9.155 5.318 1.00 97.81 148 ASP A O 1
ATOM 1236 N N . VAL A 1 149 ? -8.289 7.256 4.475 1.00 98.25 149 VAL A N 1
ATOM 1237 C CA . VAL A 1 149 ? -7.171 6.400 4.895 1.00 98.25 149 VAL A CA 1
ATOM 1238 C C . VAL A 1 149 ? -5.892 6.759 4.154 1.00 98.25 149 VAL A C 1
ATOM 1240 O O . VAL A 1 149 ? -4.841 6.939 4.772 1.00 98.25 149 VAL A O 1
ATOM 1243 N N . LEU A 1 150 ? -5.986 6.913 2.835 1.00 97.19 150 LEU A N 1
ATOM 1244 C CA . LEU A 1 150 ? -4.858 7.284 1.997 1.00 97.19 150 LEU A CA 1
ATOM 1245 C C . LEU A 1 150 ? -4.313 8.668 2.393 1.00 97.19 150 LEU A C 1
ATOM 1247 O O . LEU A 1 150 ? -3.104 8.826 2.567 1.00 97.19 150 LEU A O 1
ATOM 1251 N N . LEU A 1 151 ? -5.189 9.655 2.620 1.00 97.00 151 LEU A N 1
ATOM 1252 C CA . LEU A 1 151 ? -4.787 10.978 3.109 1.00 97.00 151 LEU A CA 1
ATOM 1253 C C . LEU A 1 151 ? -4.171 10.912 4.516 1.00 97.00 151 LEU A C 1
ATOM 1255 O O . LEU A 1 151 ? -3.193 11.608 4.788 1.00 97.00 151 LEU A O 1
ATOM 1259 N N . GLY A 1 152 ? -4.714 10.077 5.406 1.00 96.56 152 GLY A N 1
ATOM 1260 C CA . GLY A 1 152 ? -4.156 9.827 6.735 1.00 96.56 152 GLY A CA 1
ATOM 1261 C C . GLY A 1 152 ? -2.723 9.294 6.672 1.00 96.56 152 GLY A C 1
ATOM 1262 O O . GLY A 1 152 ? -1.848 9.809 7.370 1.00 96.56 152 GLY A O 1
ATOM 1263 N N . CYS A 1 153 ? -2.462 8.341 5.772 1.00 95.88 153 CYS A N 1
ATOM 1264 C CA . CYS A 1 153 ? -1.119 7.814 5.525 1.00 95.88 153 CYS A CA 1
ATOM 1265 C C . CYS A 1 153 ? -0.166 8.904 5.025 1.00 95.88 153 CYS A C 1
ATOM 1267 O O . CYS A 1 153 ? 0.924 9.039 5.573 1.00 95.88 153 CYS A O 1
ATOM 1269 N N . ILE A 1 154 ? -0.592 9.732 4.065 1.00 95.12 154 ILE A N 1
ATOM 1270 C CA . ILE A 1 154 ? 0.241 10.822 3.528 1.00 95.12 154 ILE A CA 1
ATOM 1271 C C . ILE A 1 154 ? 0.545 11.882 4.588 1.00 95.12 154 ILE A C 1
ATOM 1273 O O . ILE A 1 154 ? 1.664 12.381 4.678 1.00 95.12 154 ILE A O 1
ATOM 1277 N N . ARG A 1 155 ? -0.430 12.234 5.429 1.00 94.62 155 ARG A N 1
ATOM 1278 C CA . ARG A 1 155 ? -0.212 13.202 6.513 1.00 94.62 155 ARG A CA 1
ATOM 1279 C C . ARG A 1 155 ? 0.780 12.688 7.555 1.00 94.62 155 ARG A C 1
ATOM 1281 O O . ARG A 1 155 ? 1.540 13.488 8.095 1.00 94.62 155 ARG A O 1
ATOM 1288 N N . GLN A 1 156 ? 0.752 11.389 7.858 1.00 92.62 156 GLN A N 1
ATOM 1289 C CA . GLN A 1 156 ? 1.615 10.799 8.881 1.00 92.62 156 GLN A CA 1
ATOM 1290 C C . GLN A 1 156 ? 3.018 10.469 8.359 1.00 92.62 156 GLN A C 1
ATOM 1292 O O . GLN A 1 156 ? 3.995 10.684 9.075 1.00 92.62 156 GLN A O 1
ATOM 1297 N N . HIS A 1 157 ? 3.113 9.962 7.128 1.00 90.81 157 HIS A N 1
ATOM 1298 C CA . HIS A 1 157 ? 4.343 9.396 6.564 1.00 90.81 157 HIS A CA 1
ATOM 1299 C C . HIS A 1 157 ? 4.876 10.157 5.348 1.00 90.81 157 HIS A C 1
ATOM 1301 O O . HIS A 1 157 ? 5.832 9.696 4.726 1.00 90.81 157 HIS A O 1
ATOM 1307 N N . GLY A 1 158 ? 4.280 11.303 5.001 1.00 91.94 158 GLY A N 1
ATOM 1308 C CA . GLY A 1 158 ? 4.548 11.990 3.739 1.00 91.94 158 GLY A CA 1
ATOM 1309 C C . GLY A 1 158 ? 4.125 11.139 2.543 1.00 91.94 158 GLY A C 1
ATOM 1310 O O . GLY A 1 158 ? 3.444 10.127 2.692 1.00 91.94 158 GLY A O 1
ATOM 1311 N N . GLU A 1 159 ? 4.539 11.523 1.334 1.00 88.69 159 GLU A N 1
ATOM 1312 C CA . GLU A 1 159 ? 4.330 10.641 0.181 1.00 88.69 159 GLU A CA 1
ATOM 1313 C C . GLU A 1 159 ? 5.163 9.363 0.314 1.00 88.69 159 GLU A C 1
ATOM 1315 O O . GLU A 1 159 ? 4.632 8.283 0.086 1.00 88.69 159 GLU A O 1
ATOM 1320 N N . GLY A 1 160 ? 6.420 9.455 0.767 1.00 86.94 160 GLY A N 1
ATOM 1321 C CA . GLY A 1 160 ? 7.271 8.288 1.009 1.00 86.94 160 GLY A CA 1
ATOM 1322 C C . GLY A 1 160 ? 7.481 7.481 -0.270 1.00 86.94 160 GLY A C 1
ATOM 1323 O O . GLY A 1 160 ? 8.317 7.846 -1.080 1.00 86.94 160 GLY A O 1
ATOM 1324 N N . TRP A 1 161 ? 6.714 6.403 -0.440 1.00 91.94 161 TRP A N 1
ATOM 1325 C CA . TRP A 1 161 ? 6.654 5.593 -1.663 1.00 91.94 161 TRP A CA 1
ATOM 1326 C C . TRP A 1 161 ? 5.308 5.680 -2.397 1.00 91.94 161 TRP A C 1
ATOM 1328 O O . TRP A 1 161 ? 5.166 5.187 -3.514 1.00 91.94 161 TRP A O 1
ATOM 1338 N N . LEU A 1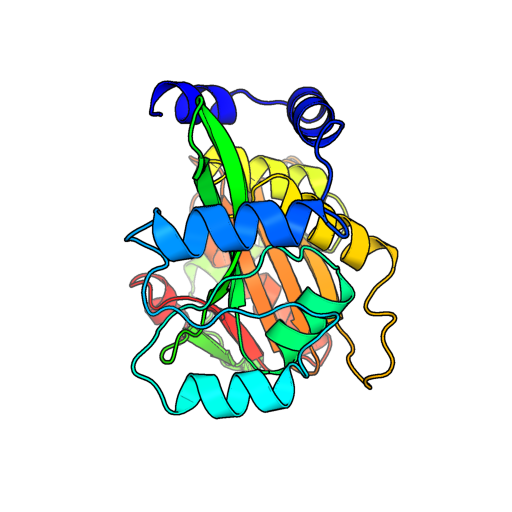 162 ? 4.298 6.280 -1.771 1.00 93.94 162 LEU A N 1
ATOM 1339 C CA . LEU A 1 162 ? 2.927 6.389 -2.251 1.00 93.94 162 LEU A CA 1
ATOM 1340 C C . LEU A 1 162 ? 2.777 7.619 -3.151 1.00 93.94 162 LEU A C 1
ATOM 1342 O O . LEU A 1 162 ? 1.854 8.410 -2.968 1.00 93.94 162 LEU A O 1
ATOM 1346 N N . TYR A 1 163 ? 3.703 7.819 -4.090 1.00 94.06 163 TYR A N 1
ATOM 1347 C CA . TYR A 1 163 ? 3.676 8.934 -5.035 1.00 94.06 163 TYR A CA 1
ATOM 1348 C C . TYR A 1 163 ? 2.484 8.840 -6.004 1.00 94.06 163 TYR A C 1
ATOM 1350 O O . TYR A 1 163 ? 1.729 7.867 -6.024 1.00 94.06 163 TYR A O 1
ATOM 1358 N N . ARG A 1 164 ? 2.286 9.880 -6.821 1.00 94.38 164 ARG A N 1
ATOM 1359 C CA . ARG A 1 164 ? 1.129 10.024 -7.729 1.00 94.38 164 ARG A CA 1
ATOM 1360 C C . ARG A 1 164 ? 0.891 8.786 -8.612 1.00 94.38 164 ARG A C 1
ATOM 1362 O O . ARG A 1 164 ? -0.252 8.342 -8.727 1.00 94.38 164 ARG A O 1
ATOM 1369 N N . GLY A 1 165 ? 1.947 8.211 -9.193 1.00 95.00 165 GLY A N 1
ATOM 1370 C CA . GLY A 1 165 ? 1.863 7.000 -10.015 1.00 95.00 165 GLY A CA 1
ATOM 1371 C C . GLY A 1 165 ? 1.339 5.789 -9.245 1.00 95.00 165 GLY A C 1
ATOM 1372 O O . GLY A 1 165 ? 0.404 5.125 -9.695 1.00 95.00 165 GLY A O 1
ATOM 1373 N N . GLU A 1 166 ? 1.859 5.572 -8.039 1.00 96.31 166 GLU A N 1
ATOM 1374 C CA . GLU A 1 166 ? 1.418 4.514 -7.129 1.00 96.31 166 GLU A CA 1
ATOM 1375 C C . GLU A 1 166 ? -0.057 4.694 -6.735 1.00 96.31 166 GLU A C 1
ATOM 1377 O O . GLU A 1 166 ? -0.878 3.784 -6.868 1.00 96.31 166 GLU A O 1
ATOM 1382 N N . ARG A 1 167 ? -0.451 5.915 -6.344 1.00 96.25 167 ARG A N 1
ATOM 1383 C CA . ARG A 1 167 ? -1.850 6.229 -6.006 1.00 96.25 167 ARG A CA 1
ATOM 1384 C C . ARG A 1 167 ? -2.796 5.957 -7.164 1.00 96.25 167 ARG A C 1
ATOM 1386 O O . ARG A 1 167 ? -3.882 5.412 -6.952 1.00 96.25 167 ARG A O 1
ATOM 1393 N N . ARG A 1 168 ? -2.405 6.318 -8.389 1.00 96.06 168 ARG A N 1
ATOM 1394 C CA . ARG A 1 168 ? -3.182 6.029 -9.600 1.00 96.06 168 ARG A CA 1
ATOM 1395 C C . ARG A 1 168 ? -3.348 4.522 -9.797 1.00 96.06 168 ARG A C 1
ATOM 1397 O O . ARG A 1 168 ? -4.469 4.090 -10.082 1.00 96.06 168 ARG A O 1
ATOM 1404 N N . VAL A 1 169 ? -2.275 3.740 -9.662 1.00 97.38 169 VAL A N 1
ATOM 1405 C CA . VAL A 1 169 ? -2.314 2.272 -9.770 1.00 97.38 169 VAL A CA 1
ATOM 1406 C C . VAL A 1 169 ? -3.309 1.698 -8.770 1.00 97.38 169 VAL A C 1
ATOM 1408 O O . VAL A 1 169 ? -4.278 1.057 -9.182 1.00 97.38 169 VAL A O 1
ATOM 1411 N N . LEU A 1 170 ? -3.151 2.014 -7.482 1.00 97.19 170 LEU A N 1
ATOM 1412 C CA . LEU A 1 170 ? -4.004 1.483 -6.419 1.00 97.19 170 LEU A CA 1
ATOM 1413 C C . LEU A 1 170 ? -5.476 1.873 -6.607 1.00 97.19 170 LEU A C 1
ATOM 1415 O O . LEU A 1 170 ? -6.359 1.019 -6.525 1.00 97.19 170 LEU A O 1
ATOM 1419 N N . ARG A 1 171 ? -5.761 3.134 -6.965 1.00 96.06 171 ARG A N 1
ATOM 1420 C CA . ARG A 1 171 ? -7.128 3.592 -7.282 1.00 96.06 171 ARG A CA 1
ATOM 1421 C C . ARG A 1 171 ? -7.730 2.838 -8.462 1.00 96.06 171 ARG A C 1
ATOM 1423 O O . ARG A 1 171 ? -8.900 2.460 -8.421 1.00 96.06 171 ARG A O 1
ATOM 1430 N N . THR A 1 172 ? -6.938 2.615 -9.506 1.00 96.56 172 THR A N 1
ATOM 1431 C CA . THR A 1 172 ? -7.391 1.898 -10.700 1.00 96.56 172 THR A CA 1
ATOM 1432 C C . THR A 1 172 ? -7.689 0.437 -10.370 1.00 96.56 172 THR A C 1
ATOM 1434 O O . THR A 1 172 ? -8.750 -0.069 -10.741 1.00 96.56 172 THR A O 1
ATOM 1437 N N . LEU A 1 173 ? -6.808 -0.228 -9.618 1.00 97.56 173 LEU A N 1
ATOM 1438 C CA . LEU A 1 173 ? -7.006 -1.604 -9.158 1.00 97.56 173 LEU A CA 1
ATOM 1439 C C . LEU A 1 173 ? -8.219 -1.740 -8.247 1.00 97.56 173 LEU A C 1
ATOM 1441 O O . LEU A 1 173 ? -9.004 -2.668 -8.414 1.00 97.56 173 LEU A O 1
ATOM 1445 N N . ARG A 1 174 ? -8.444 -0.784 -7.348 1.00 95.81 174 ARG A N 1
ATOM 1446 C CA . ARG A 1 174 ? -9.632 -0.768 -6.491 1.00 95.81 174 ARG A CA 1
ATOM 1447 C C . ARG A 1 174 ? -10.939 -0.696 -7.293 1.00 95.81 174 ARG A C 1
ATOM 1449 O O . ARG A 1 174 ? -11.956 -1.237 -6.872 1.00 95.81 174 ARG A O 1
ATOM 1456 N N . GLN A 1 175 ? -10.937 0.001 -8.429 1.00 94.94 175 GLN A N 1
ATOM 1457 C CA . GLN A 1 175 ? -12.121 0.144 -9.283 1.00 94.94 175 GLN A CA 1
ATOM 1458 C C . GLN A 1 175 ? -12.346 -1.064 -10.190 1.00 94.94 175 GLN A C 1
ATOM 1460 O O . GLN A 1 175 ? -13.491 -1.428 -10.455 1.00 94.94 175 GLN A O 1
ATOM 1465 N N . ARG A 1 176 ? -11.265 -1.637 -10.730 1.00 95.25 176 ARG A N 1
ATOM 1466 C CA . ARG A 1 176 ? -11.355 -2.563 -11.866 1.00 95.25 176 ARG A CA 1
ATOM 1467 C C . ARG A 1 176 ? -10.769 -3.951 -11.622 1.00 95.25 176 ARG A C 1
ATOM 1469 O O . ARG A 1 176 ? -11.012 -4.822 -12.454 1.00 95.25 176 ARG A O 1
ATOM 1476 N N . GLY A 1 177 ? -10.008 -4.130 -10.544 1.00 94.50 177 GLY A N 1
ATOM 1477 C CA . GLY A 1 177 ? -9.189 -5.311 -10.283 1.00 94.50 177 GLY A CA 1
ATOM 1478 C C . GLY A 1 177 ? -8.126 -5.566 -11.356 1.00 94.50 177 GLY A C 1
ATOM 1479 O O . GLY A 1 177 ? -7.911 -4.757 -12.269 1.00 94.50 177 GLY A O 1
ATOM 1480 N N . TYR A 1 178 ? -7.490 -6.730 -11.257 1.00 96.19 178 TYR A N 1
ATOM 1481 C CA . TYR A 1 178 ? -6.653 -7.272 -12.326 1.00 96.19 178 TYR A CA 1
ATOM 1482 C C . TYR A 1 178 ? -7.504 -7.627 -13.557 1.00 96.19 178 TYR A C 1
ATOM 1484 O O . TYR A 1 178 ? -8.578 -8.219 -13.432 1.00 96.19 178 TYR A O 1
ATOM 1492 N N . ARG A 1 179 ? -7.028 -7.265 -14.750 1.00 95.62 179 ARG A N 1
ATOM 1493 C CA . ARG A 1 179 ? -7.670 -7.556 -16.047 1.00 95.62 179 ARG A CA 1
ATOM 1494 C C . ARG A 1 179 ? -6.756 -8.275 -17.034 1.00 95.62 179 ARG A C 1
ATOM 1496 O O . ARG A 1 179 ? -7.173 -8.515 -18.168 1.00 95.62 179 ARG A O 1
ATOM 1503 N N . GLY A 1 180 ? -5.529 -8.593 -16.634 1.00 92.12 180 GLY A N 1
ATOM 1504 C CA . GLY A 1 180 ? -4.624 -9.352 -17.483 1.00 92.12 180 GLY A CA 1
ATOM 1505 C C . GLY A 1 180 ? -5.061 -10.812 -17.643 1.00 92.12 180 GLY A C 1
ATOM 1506 O O . GLY A 1 180 ? -6.072 -11.263 -17.104 1.00 92.12 180 GLY A O 1
ATOM 1507 N N . ALA A 1 181 ? -4.289 -11.564 -18.423 1.00 90.50 181 ALA A N 1
ATOM 1508 C CA . ALA A 1 181 ? -4.643 -12.931 -18.807 1.00 90.50 181 ALA A CA 1
ATOM 1509 C C . ALA A 1 181 ? -4.362 -13.980 -17.715 1.00 90.50 181 ALA A C 1
ATOM 1511 O O . ALA A 1 181 ? -4.801 -15.125 -17.837 1.00 90.50 181 ALA A O 1
ATOM 1512 N N . LYS A 1 182 ? -3.612 -13.623 -16.664 1.00 89.75 182 LYS A N 1
ATOM 1513 C CA . LYS A 1 182 ? -3.246 -14.551 -15.587 1.00 89.75 182 LYS A CA 1
ATOM 1514 C C . LYS A 1 182 ? -4.432 -14.772 -14.634 1.00 89.75 182 LYS A C 1
ATOM 1516 O O . LYS A 1 182 ? -5.317 -13.938 -14.490 1.00 89.75 182 LYS A O 1
ATOM 1521 N N . GLY A 1 183 ? -4.463 -15.901 -13.931 1.00 92.06 183 GLY A N 1
ATOM 1522 C CA . GLY A 1 183 ? -5.506 -16.209 -12.938 1.00 92.06 183 GLY A CA 1
ATOM 1523 C C . GLY A 1 183 ? -5.408 -15.397 -11.636 1.00 92.06 183 GLY A C 1
ATOM 1524 O O . GLY A 1 183 ? -5.784 -15.906 -10.581 1.00 92.06 183 GLY A O 1
ATOM 1525 N N . ILE A 1 184 ? -4.859 -14.179 -11.681 1.00 96.19 184 ILE A N 1
ATOM 1526 C CA . ILE A 1 184 ? -4.532 -13.367 -10.507 1.00 96.19 184 ILE A CA 1
ATOM 1527 C C . ILE A 1 184 ? -5.799 -12.690 -9.991 1.00 96.19 184 ILE A C 1
ATOM 1529 O O . ILE A 1 184 ? -6.523 -12.019 -10.726 1.00 96.19 184 ILE A O 1
ATOM 1533 N N . ARG A 1 185 ? -6.061 -12.858 -8.694 1.00 94.00 185 ARG A N 1
ATOM 1534 C CA . ARG A 1 185 ? -7.153 -12.188 -7.984 1.00 94.00 185 ARG A CA 1
ATOM 1535 C C . ARG A 1 185 ? -6.558 -11.269 -6.934 1.00 94.00 185 ARG A C 1
ATOM 1537 O O . ARG A 1 185 ? -6.356 -11.694 -5.798 1.00 94.00 185 ARG A O 1
ATOM 1544 N N . LEU A 1 186 ? -6.262 -10.043 -7.359 1.00 96.81 186 LEU A N 1
ATOM 1545 C CA . LEU A 1 186 ? -5.814 -8.966 -6.490 1.00 96.81 186 LEU A CA 1
ATOM 1546 C C . LEU A 1 186 ? -6.906 -7.908 -6.364 1.00 96.81 186 LEU A C 1
ATOM 1548 O O . LEU A 1 186 ? -7.432 -7.435 -7.376 1.00 96.81 186 LEU A O 1
ATOM 1552 N N . VAL A 1 187 ? -7.229 -7.534 -5.127 1.00 95.81 187 VAL A N 1
ATOM 1553 C CA . VAL A 1 187 ? -8.161 -6.440 -4.832 1.00 95.81 187 VAL A CA 1
ATOM 1554 C C . VAL A 1 187 ? -7.543 -5.524 -3.784 1.00 95.81 187 VAL A C 1
ATOM 1556 O O . VAL A 1 187 ? -7.101 -5.981 -2.735 1.00 95.81 187 VAL A O 1
ATOM 1559 N N . VAL A 1 188 ? -7.498 -4.228 -4.089 1.00 98.25 188 VAL A N 1
ATOM 1560 C CA . VAL A 1 188 ? -7.037 -3.187 -3.163 1.00 98.25 188 VAL A CA 1
ATOM 1561 C C . VAL A 1 188 ? -8.153 -2.869 -2.175 1.00 98.25 188 VAL A C 1
ATOM 1563 O O . VAL A 1 188 ? -9.293 -2.669 -2.596 1.00 98.25 188 VAL A O 1
ATOM 1566 N N . HIS A 1 189 ? -7.809 -2.782 -0.892 1.00 97.88 189 HIS A N 1
ATOM 1567 C CA . HIS A 1 189 ? -8.740 -2.491 0.191 1.00 97.88 189 HIS A CA 1
ATOM 1568 C C . HIS A 1 189 ? -8.225 -1.380 1.100 1.00 97.88 189 HIS A C 1
ATOM 1570 O O . HIS A 1 189 ? -7.016 -1.223 1.290 1.00 97.88 189 HIS A O 1
ATOM 1576 N N . SER A 1 190 ? -9.161 -0.657 1.708 1.00 98.50 190 SER A N 1
ATOM 1577 C CA . SER A 1 190 ? -8.898 0.132 2.909 1.00 98.50 190 SER A CA 1
ATOM 1578 C C . SER A 1 190 ? -9.589 -0.480 4.121 1.00 98.50 190 SER A C 1
ATOM 1580 O O . SER A 1 190 ? -10.729 -0.930 4.038 1.00 98.50 190 SER A O 1
ATOM 1582 N N . PHE A 1 191 ? -8.905 -0.479 5.258 1.00 98.56 191 PHE A N 1
ATOM 1583 C CA . PHE A 1 191 ? -9.484 -0.760 6.565 1.00 98.56 191 PH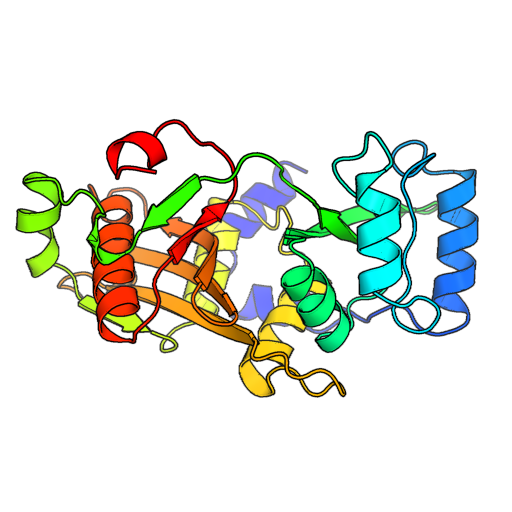E A CA 1
ATOM 1584 C C . PHE A 1 191 ? -9.564 0.540 7.349 1.00 98.56 191 PHE A C 1
ATOM 1586 O O . PHE A 1 191 ? -8.606 1.313 7.382 1.00 98.56 191 PHE A O 1
ATOM 1593 N N . GLU A 1 192 ? -10.697 0.767 8.000 1.00 98.62 192 GLU A N 1
ATOM 1594 C CA . GLU A 1 192 ? -10.960 1.986 8.753 1.00 98.62 192 GLU A CA 1
ATOM 1595 C C . GLU A 1 192 ? -11.327 1.656 10.195 1.00 98.62 192 GLU A C 1
ATOM 1597 O O . GLU A 1 192 ? -12.253 0.880 10.441 1.00 98.62 192 GLU A O 1
ATOM 1602 N N . LEU A 1 193 ? -10.630 2.268 11.153 1.00 98.44 193 LEU A N 1
ATOM 1603 C CA . LEU A 1 193 ? -10.975 2.190 12.566 1.00 98.44 193 LEU A CA 1
ATOM 1604 C C . LEU A 1 193 ? -11.604 3.509 13.022 1.00 98.44 193 LEU A C 1
ATOM 1606 O O . LEU A 1 193 ? -10.953 4.555 13.016 1.00 98.44 193 LEU A O 1
ATOM 1610 N N . TRP A 1 194 ? -12.855 3.436 13.463 1.00 98.00 194 TRP A N 1
ATOM 1611 C CA . TRP A 1 194 ? -13.649 4.567 13.941 1.00 98.00 194 TRP A CA 1
ATOM 1612 C C . TRP A 1 194 ? -13.786 4.523 15.458 1.00 98.00 194 TRP A C 1
ATOM 1614 O O . TRP A 1 194 ? -13.988 3.441 16.011 1.00 98.00 194 TRP A O 1
ATOM 1624 N N . ASP A 1 195 ? -13.694 5.667 16.132 1.00 96.00 195 ASP A N 1
ATOM 1625 C CA . ASP A 1 195 ? -13.991 5.768 17.567 1.00 96.00 195 ASP A CA 1
ATOM 1626 C C . ASP A 1 195 ? -15.498 5.918 17.860 1.00 96.00 195 ASP A C 1
ATOM 1628 O O . ASP A 1 195 ? -16.344 5.903 16.963 1.00 96.00 195 ASP A O 1
ATOM 1632 N N . ASP A 1 196 ? -15.842 6.053 19.141 1.00 93.50 196 ASP A N 1
ATOM 1633 C CA . ASP A 1 196 ? -17.216 6.221 19.626 1.00 93.50 196 ASP A CA 1
ATOM 1634 C C . ASP A 1 196 ? -17.888 7.528 19.175 1.00 93.50 196 ASP A C 1
ATOM 1636 O O . ASP A 1 196 ? -19.116 7.641 19.210 1.00 93.50 196 ASP A O 1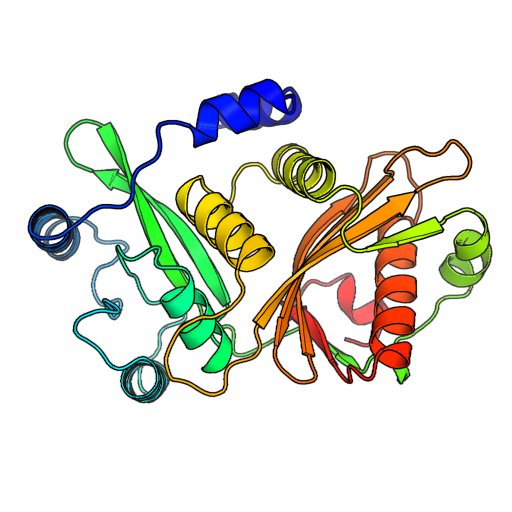
ATOM 1640 N N . ARG A 1 197 ? -17.097 8.503 18.723 1.00 94.75 197 ARG A N 1
ATOM 1641 C CA . ARG A 1 197 ? -17.557 9.771 18.154 1.00 94.75 197 ARG A CA 1
ATOM 1642 C C . ARG A 1 197 ? -17.740 9.697 16.639 1.00 94.75 197 ARG A C 1
ATOM 1644 O O . ARG A 1 197 ? -18.229 10.661 16.055 1.00 94.75 197 ARG A O 1
ATOM 1651 N N . GLY A 1 198 ? -17.398 8.569 16.015 1.00 95.81 198 GLY A N 1
ATOM 1652 C CA . GLY A 1 198 ? -17.444 8.397 14.566 1.00 95.81 198 GLY A CA 1
ATOM 1653 C C . GLY A 1 198 ? -16.267 9.054 13.845 1.00 95.81 198 GLY A C 1
ATOM 1654 O O . GLY A 1 198 ? -16.356 9.319 12.649 1.00 95.81 198 GLY A O 1
ATOM 1655 N N . GLU A 1 199 ? -15.166 9.332 14.545 1.00 96.69 199 GLU A N 1
ATOM 1656 C CA . GLU A 1 199 ? -13.947 9.879 13.952 1.00 96.69 199 GLU A CA 1
ATOM 1657 C C . GLU A 1 199 ? -13.039 8.745 13.453 1.00 96.69 199 GLU A C 1
ATOM 1659 O O . GLU A 1 199 ? -12.798 7.768 14.165 1.00 96.69 199 GLU A O 1
ATOM 1664 N N . LEU A 1 200 ? -12.480 8.885 12.245 1.00 97.81 200 LEU A N 1
ATOM 1665 C CA . LEU A 1 200 ? -11.503 7.936 11.699 1.00 97.81 200 LEU A CA 1
ATOM 1666 C C . LEU A 1 200 ? -10.163 8.069 12.436 1.00 97.81 200 LEU A C 1
ATOM 1668 O O . LEU A 1 200 ? -9.391 8.985 12.149 1.00 97.81 200 LEU A O 1
ATOM 1672 N N . VAL A 1 201 ? -9.867 7.165 13.366 1.00 97.62 201 VAL A N 1
ATOM 1673 C CA . VAL A 1 201 ? -8.698 7.251 14.257 1.00 97.62 201 VAL A CA 1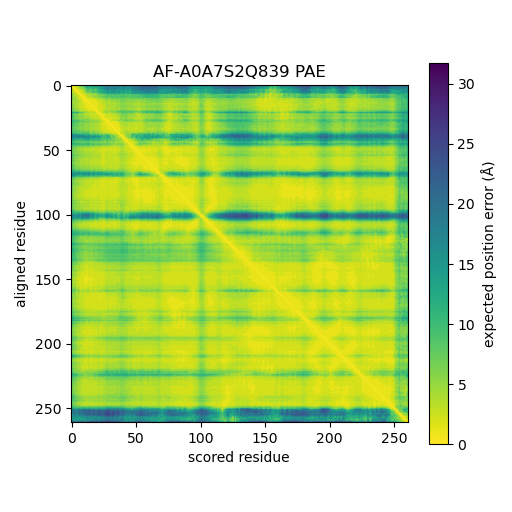
ATOM 1674 C C . VAL A 1 201 ? -7.493 6.446 13.792 1.00 97.62 201 VAL A C 1
ATOM 1676 O O . VAL A 1 201 ? -6.374 6.757 14.193 1.00 97.62 201 VAL A O 1
ATOM 1679 N N . ALA A 1 202 ? -7.694 5.437 12.955 1.00 98.12 202 ALA A N 1
ATOM 1680 C CA . ALA A 1 202 ? -6.625 4.686 12.317 1.00 98.12 202 ALA A CA 1
ATOM 1681 C C . ALA A 1 202 ? -7.131 4.096 10.995 1.00 98.12 202 ALA A C 1
ATOM 1683 O O . ALA A 1 202 ? -8.340 3.960 10.791 1.00 98.12 202 ALA A O 1
ATOM 1684 N N . GLY A 1 203 ? -6.211 3.773 10.094 1.00 98.00 203 GLY A N 1
ATOM 1685 C CA . GLY A 1 203 ? -6.543 3.012 8.899 1.00 98.00 203 GLY A CA 1
ATOM 1686 C C . GLY A 1 203 ? -5.361 2.229 8.357 1.00 98.00 203 GLY A C 1
ATOM 1687 O O . GLY A 1 203 ? -4.217 2.444 8.765 1.00 98.00 203 GLY A O 1
ATOM 1688 N N . ASP A 1 204 ? -5.651 1.306 7.452 1.00 98.00 204 ASP A N 1
ATOM 1689 C CA . ASP A 1 204 ? -4.667 0.513 6.716 1.00 98.00 204 ASP A CA 1
ATOM 1690 C C . ASP A 1 204 ? -5.051 0.453 5.239 1.00 98.00 204 ASP A C 1
ATOM 1692 O O . ASP A 1 204 ? -6.228 0.326 4.903 1.00 98.00 204 ASP A O 1
ATOM 1696 N N . LEU A 1 205 ? -4.057 0.568 4.371 1.00 97.19 205 LEU A N 1
ATOM 1697 C CA . LEU A 1 205 ? -4.163 0.469 2.928 1.00 97.19 205 LEU A CA 1
ATOM 1698 C C . LEU A 1 205 ? -3.308 -0.710 2.468 1.00 97.19 205 LEU A C 1
ATOM 1700 O O . LEU A 1 205 ? -2.110 -0.783 2.760 1.00 97.19 205 LEU A O 1
ATOM 1704 N N . GLY A 1 206 ? -3.919 -1.605 1.706 1.00 97.44 206 GLY A N 1
ATOM 1705 C CA . GLY A 1 206 ? -3.261 -2.810 1.232 1.00 97.44 206 GLY A CA 1
ATOM 1706 C C . GLY A 1 206 ? -4.076 -3.529 0.174 1.00 97.44 206 GLY A C 1
ATOM 1707 O O . GLY A 1 206 ? -5.003 -2.970 -0.417 1.00 97.44 206 GLY A O 1
ATOM 1708 N N . TYR A 1 207 ? -3.742 -4.789 -0.075 1.00 98.06 207 TYR A N 1
ATOM 1709 C CA . TYR A 1 207 ? -4.461 -5.608 -1.043 1.00 98.06 207 TYR A CA 1
ATOM 1710 C C . TYR A 1 207 ? -4.575 -7.061 -0.599 1.00 98.06 207 TYR A C 1
ATOM 1712 O O . TYR A 1 207 ? -3.714 -7.601 0.091 1.00 98.06 207 TYR A O 1
ATOM 1720 N N . THR A 1 208 ? -5.654 -7.716 -1.016 1.00 97.38 208 THR A N 1
ATOM 1721 C CA . THR A 1 208 ? -5.766 -9.173 -0.945 1.00 97.38 208 THR A CA 1
ATOM 1722 C C . THR A 1 208 ? -5.163 -9.793 -2.192 1.00 97.38 208 THR A C 1
ATOM 1724 O O . THR A 1 208 ? -5.321 -9.268 -3.291 1.00 97.38 208 THR A O 1
ATOM 1727 N N . LEU A 1 209 ? -4.479 -10.921 -2.025 1.00 95.81 209 LEU A N 1
ATOM 1728 C CA . LEU A 1 209 ? -3.919 -11.715 -3.109 1.00 95.81 209 LEU A CA 1
ATOM 1729 C C . LEU A 1 209 ? -3.996 -13.192 -2.719 1.00 95.81 209 LEU A C 1
ATOM 1731 O O . LEU A 1 209 ? -3.262 -13.674 -1.859 1.00 95.81 209 LEU A O 1
ATOM 1735 N N . GLY A 1 210 ? -4.941 -13.925 -3.307 1.00 91.06 210 GLY A N 1
ATOM 1736 C CA . GLY A 1 210 ? -5.218 -15.298 -2.879 1.00 91.06 210 GLY A CA 1
ATOM 1737 C C . GLY A 1 210 ? -5.589 -15.373 -1.389 1.00 91.06 210 GLY A C 1
ATOM 1738 O O . GLY A 1 210 ? -6.543 -14.741 -0.943 1.00 91.06 210 GLY A O 1
ATOM 1739 N N . GLY A 1 211 ? -4.847 -16.168 -0.613 1.00 93.81 211 GLY A N 1
ATOM 1740 C CA . GLY A 1 211 ? -5.102 -16.390 0.817 1.00 93.81 211 GLY A CA 1
ATOM 1741 C C . GLY A 1 211 ? -4.450 -15.381 1.770 1.00 93.81 211 GLY A C 1
ATOM 1742 O O . GLY A 1 211 ? -4.526 -15.592 2.983 1.00 93.81 211 GLY A O 1
ATOM 1743 N N . VAL A 1 212 ? -3.799 -14.333 1.256 1.00 96.19 212 VAL A N 1
ATOM 1744 C CA . VAL A 1 212 ? -3.078 -13.326 2.051 1.00 96.19 212 VAL A CA 1
ATOM 1745 C C . VAL A 1 212 ? -3.670 -11.932 1.851 1.00 96.19 212 VAL A C 1
ATOM 1747 O O . VAL A 1 212 ? -4.126 -11.592 0.759 1.00 96.19 212 VAL A O 1
ATOM 1750 N N . TYR A 1 213 ? -3.664 -11.132 2.914 1.00 97.88 213 TYR A N 1
ATOM 1751 C CA . TYR A 1 213 ? -3.765 -9.679 2.831 1.00 97.88 213 TYR A CA 1
ATOM 1752 C C . TYR A 1 213 ? -2.392 -9.070 3.107 1.00 97.88 213 TYR A C 1
ATOM 1754 O O . TYR A 1 213 ? -1.761 -9.415 4.106 1.00 97.88 213 TYR A O 1
ATOM 1762 N N . VAL A 1 214 ? -1.939 -8.193 2.217 1.00 96.81 214 VAL A N 1
ATOM 1763 C CA . VAL A 1 214 ? -0.660 -7.488 2.305 1.00 96.81 214 VAL A CA 1
ATOM 1764 C C . VAL A 1 214 ? -0.942 -6.039 2.687 1.00 96.81 214 VAL A C 1
ATOM 1766 O O . VAL A 1 214 ? -1.472 -5.275 1.881 1.00 96.81 214 VAL A O 1
ATOM 1769 N N . SER A 1 215 ? -0.597 -5.670 3.921 1.00 96.19 215 SER A N 1
ATOM 1770 C CA . SER A 1 215 ? -0.626 -4.284 4.401 1.00 96.19 215 SER A CA 1
ATOM 1771 C C . SER A 1 215 ? 0.531 -3.523 3.764 1.00 96.19 215 SER A C 1
ATOM 1773 O O . SER A 1 215 ? 1.692 -3.844 4.029 1.00 96.19 215 SER A O 1
ATOM 1775 N N . GLN A 1 216 ? 0.239 -2.480 2.990 1.00 94.06 216 GLN A N 1
ATOM 1776 C CA . GLN A 1 216 ? 1.286 -1.636 2.417 1.00 94.06 216 GLN A CA 1
ATOM 1777 C C . GLN A 1 216 ? 1.613 -0.438 3.311 1.00 94.06 216 GLN A C 1
ATOM 1779 O O . GLN A 1 216 ? 2.781 -0.139 3.556 1.00 94.06 216 GLN A O 1
ATOM 1784 N N . THR A 1 217 ? 0.597 0.262 3.814 1.00 94.56 217 THR A N 1
ATOM 1785 C CA . THR A 1 217 ? 0.781 1.389 4.736 1.00 94.56 217 THR A CA 1
ATOM 1786 C C . THR A 1 217 ? -0.456 1.595 5.587 1.00 94.56 217 THR A C 1
ATOM 1788 O O . THR A 1 217 ? -1.575 1.487 5.106 1.00 94.56 217 THR A O 1
ATOM 1791 N N . GLY A 1 218 ? -0.255 1.993 6.836 1.00 95.12 218 GLY A N 1
ATOM 1792 C CA . GLY A 1 218 ? -1.339 2.373 7.726 1.00 95.12 218 GLY A CA 1
ATOM 1793 C C . GLY A 1 218 ? -0.996 3.626 8.506 1.00 95.12 218 GLY A C 1
ATOM 1794 O O . GLY A 1 218 ? 0.168 4.012 8.620 1.00 95.12 218 GLY A O 1
ATOM 1795 N N . PHE A 1 219 ? -2.012 4.257 9.072 1.00 95.44 219 PHE A N 1
ATOM 1796 C CA . PHE A 1 219 ? -1.870 5.447 9.897 1.00 95.44 219 PHE A CA 1
ATOM 1797 C C . PHE A 1 219 ? -2.656 5.283 11.198 1.00 95.44 219 PHE A C 1
ATOM 1799 O O . PHE A 1 219 ? -3.574 4.470 11.297 1.00 95.44 219 PHE A O 1
ATOM 1806 N N . HIS A 1 220 ? -2.303 6.068 12.205 1.00 95.00 220 HIS A N 1
ATOM 1807 C CA . HIS A 1 220 ? -3.084 6.232 13.423 1.00 95.00 220 HIS A CA 1
ATOM 1808 C C . HIS A 1 220 ? -2.940 7.667 13.918 1.00 95.00 220 HIS A C 1
ATOM 1810 O O . HIS A 1 220 ? -1.869 8.265 13.828 1.00 95.00 220 HIS A O 1
ATOM 1816 N N . ARG A 1 221 ? -4.025 8.231 14.442 1.00 93.25 221 ARG A N 1
ATOM 1817 C CA . ARG A 1 221 ? -4.041 9.600 14.951 1.00 93.25 221 ARG A CA 1
ATOM 1818 C C . ARG A 1 221 ? -3.314 9.702 16.285 1.00 93.25 221 ARG A C 1
ATOM 1820 O O . ARG A 1 221 ? -3.483 8.859 17.172 1.00 93.25 221 ARG A O 1
ATOM 1827 N N . ASP A 1 222 ? -2.593 10.798 16.470 1.00 88.50 222 ASP A N 1
ATOM 1828 C CA . ASP A 1 222 ? -1.989 11.126 17.757 1.00 88.50 222 ASP A CA 1
ATOM 1829 C C . ASP A 1 222 ? -3.050 11.233 18.861 1.00 88.50 222 ASP A C 1
ATOM 1831 O O . ASP A 1 222 ? -4.188 11.650 18.641 1.00 88.50 222 ASP A O 1
ATOM 1835 N N . GLY A 1 223 ? -2.684 10.808 20.071 1.00 86.75 223 GLY A N 1
ATOM 1836 C CA . GLY A 1 223 ? -3.593 10.781 21.223 1.00 86.75 223 GLY A CA 1
ATOM 1837 C C . GLY A 1 223 ? -4.585 9.609 21.244 1.00 86.75 223 GLY A C 1
ATOM 1838 O O . GLY A 1 223 ? -5.290 9.434 22.238 1.00 86.75 223 GLY A O 1
ATOM 1839 N N . THR A 1 224 ? -4.615 8.754 20.214 1.00 87.75 224 THR A N 1
ATOM 1840 C CA . THR A 1 224 ? -5.509 7.581 20.163 1.00 87.75 224 THR A CA 1
ATOM 1841 C C . THR A 1 224 ? -4.820 6.328 20.715 1.00 87.75 224 THR A C 1
ATOM 1843 O O . THR A 1 224 ? -4.250 5.486 20.018 1.00 87.75 224 THR A O 1
ATOM 1846 N N . HIS A 1 225 ? -4.812 6.209 22.045 1.00 83.31 225 HIS A N 1
ATOM 1847 C CA . HIS A 1 225 ? -4.045 5.167 22.729 1.00 83.31 225 HIS A CA 1
ATOM 1848 C C . HIS A 1 225 ? -4.464 3.738 22.346 1.00 83.31 225 HIS A C 1
ATOM 1850 O O . HIS A 1 225 ? -5.511 3.235 22.759 1.00 83.31 225 HIS A O 1
ATOM 1856 N N . GLY A 1 226 ? -3.560 3.035 21.660 1.00 88.38 226 GLY A N 1
ATOM 1857 C CA . GLY A 1 226 ? -3.729 1.634 21.278 1.00 88.38 226 GLY A CA 1
ATOM 1858 C C . GLY A 1 226 ? -4.623 1.412 20.059 1.00 88.38 226 GLY A C 1
ATOM 1859 O O . GLY A 1 226 ? -4.936 0.259 19.785 1.00 88.38 226 GLY A O 1
ATOM 1860 N N . ALA A 1 227 ? -5.015 2.467 19.334 1.00 92.31 227 ALA A N 1
ATOM 1861 C CA . ALA A 1 227 ? -5.826 2.348 18.121 1.00 92.31 227 ALA A CA 1
ATOM 1862 C C . ALA A 1 227 ? -5.141 1.467 17.063 1.00 92.31 227 ALA A C 1
ATOM 1864 O O . ALA A 1 227 ? -5.767 0.551 16.547 1.00 92.31 227 ALA A O 1
ATOM 1865 N N . GLY A 1 228 ? -3.835 1.650 16.829 1.00 90.56 228 GLY A N 1
ATOM 1866 C CA . GLY A 1 228 ? -3.081 0.811 15.888 1.00 90.56 228 GLY A CA 1
ATOM 1867 C C . GLY A 1 228 ? -3.065 -0.680 16.262 1.00 90.56 228 GLY A C 1
ATOM 1868 O O . GLY A 1 228 ? -3.301 -1.531 15.414 1.00 90.56 228 GLY A O 1
ATOM 1869 N N . GLU A 1 229 ? -2.861 -1.015 17.542 1.00 91.25 229 GLU A N 1
ATOM 1870 C CA . GLU A 1 229 ? -2.906 -2.411 18.020 1.00 91.25 229 GLU A CA 1
ATOM 1871 C C . GLU A 1 229 ? -4.312 -3.011 17.854 1.00 91.25 229 GLU A C 1
ATOM 1873 O O . GLU A 1 229 ? -4.464 -4.140 17.389 1.00 91.25 229 GLU A O 1
ATOM 1878 N N . VAL A 1 230 ? -5.352 -2.245 18.205 1.00 94.69 230 VAL A N 1
ATOM 1879 C CA . VAL A 1 230 ? -6.750 -2.664 18.043 1.00 94.69 230 VAL A CA 1
AT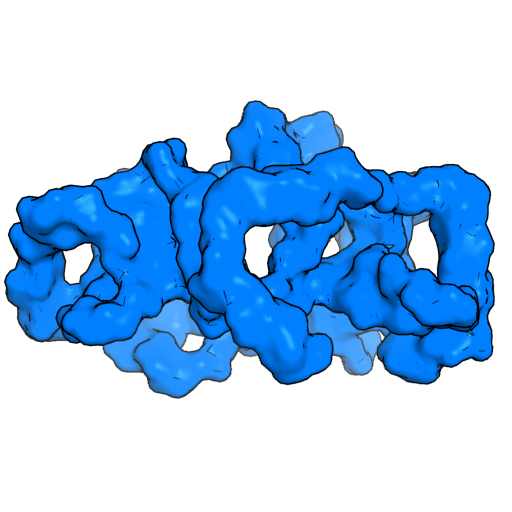OM 1880 C C . VAL A 1 230 ? -7.091 -2.878 16.570 1.00 94.69 230 VAL A C 1
ATOM 1882 O O . VAL A 1 230 ? -7.692 -3.900 16.251 1.00 94.69 230 VAL A O 1
ATOM 1885 N N . GLN A 1 231 ? -6.685 -1.966 15.682 1.00 95.81 231 GLN A N 1
ATOM 1886 C CA . GLN A 1 231 ? -6.880 -2.104 14.240 1.00 95.81 231 GLN A CA 1
ATOM 1887 C C . GLN A 1 231 ? -6.292 -3.419 13.739 1.00 95.81 231 GLN A C 1
ATOM 1889 O O . GLN A 1 231 ? -7.015 -4.206 13.142 1.00 95.81 231 GLN A O 1
ATOM 1894 N N . LEU A 1 232 ? -5.018 -3.698 14.032 1.00 94.31 232 LEU A N 1
ATOM 1895 C CA . LEU A 1 232 ? -4.351 -4.913 13.558 1.00 94.31 232 LEU A CA 1
ATOM 1896 C C . LEU A 1 232 ? -5.052 -6.187 14.047 1.00 94.31 232 LEU A C 1
ATOM 1898 O O . LEU A 1 232 ? -5.272 -7.107 13.260 1.00 94.31 232 LEU A O 1
ATOM 1902 N N . VAL A 1 233 ? -5.464 -6.225 15.318 1.00 94.69 233 VAL A N 1
ATOM 1903 C CA . VAL A 1 233 ? -6.209 -7.359 15.887 1.00 94.69 233 VAL A CA 1
ATOM 1904 C C . VAL A 1 233 ? -7.570 -7.544 15.210 1.00 94.69 233 VAL A C 1
ATOM 1906 O O . VAL A 1 233 ? -7.945 -8.672 14.885 1.00 94.69 233 VAL A O 1
ATOM 1909 N N . LEU A 1 234 ? -8.327 -6.462 15.009 1.00 96.31 234 LEU A N 1
ATOM 1910 C CA . LEU A 1 234 ? -9.644 -6.537 14.374 1.00 96.31 234 LEU A CA 1
ATOM 1911 C C . LEU A 1 234 ? -9.530 -6.910 12.891 1.00 96.31 234 LEU A C 1
ATOM 1913 O O . LEU A 1 234 ? -10.313 -7.735 12.422 1.00 96.31 234 LEU A O 1
ATOM 1917 N N . THR A 1 235 ? -8.532 -6.377 12.182 1.00 97.12 235 THR A N 1
ATOM 1918 C CA . THR A 1 235 ? -8.213 -6.746 10.798 1.00 97.12 235 THR A CA 1
ATOM 1919 C C . THR A 1 235 ? -7.864 -8.227 10.702 1.00 97.12 235 THR A C 1
ATOM 1921 O O . THR A 1 235 ? -8.490 -8.931 9.916 1.00 97.12 235 THR A O 1
ATOM 1924 N N . ALA A 1 236 ? -6.965 -8.747 11.546 1.00 96.50 236 ALA A N 1
ATOM 1925 C CA . ALA A 1 236 ? -6.631 -10.175 11.572 1.00 96.50 236 ALA A CA 1
ATOM 1926 C C . ALA A 1 236 ? -7.869 -11.058 11.823 1.00 96.50 236 ALA A C 1
ATOM 1928 O O . ALA A 1 236 ? -8.100 -12.039 11.113 1.00 96.50 236 ALA A O 1
ATOM 1929 N N . ALA A 1 237 ? -8.718 -10.684 12.787 1.00 95.94 237 ALA A N 1
ATOM 1930 C CA . ALA A 1 237 ? -9.948 -11.416 13.080 1.00 95.94 237 ALA A CA 1
ATOM 1931 C C . ALA A 1 237 ? -10.940 -11.404 11.900 1.00 95.94 237 ALA A C 1
ATOM 1933 O O . ALA A 1 237 ? -11.555 -12.432 11.598 1.00 95.94 237 ALA A O 1
ATOM 1934 N N . LEU A 1 238 ? -11.092 -10.262 11.219 1.00 97.12 238 LEU A N 1
ATOM 1935 C CA . LEU A 1 238 ? -11.953 -10.140 10.044 1.00 97.12 238 LEU A CA 1
ATOM 1936 C C . LEU A 1 238 ? -11.400 -10.942 8.862 1.00 97.12 238 LEU A C 1
ATOM 1938 O O . LEU A 1 238 ? -12.145 -11.709 8.258 1.00 97.12 238 LEU A O 1
ATOM 1942 N N . LEU A 1 239 ? -10.102 -10.833 8.576 1.00 97.38 239 LEU A N 1
ATOM 1943 C CA . LEU A 1 239 ? -9.422 -11.598 7.530 1.00 97.38 239 LEU A CA 1
ATOM 1944 C C . LEU A 1 239 ? -9.613 -13.104 7.723 1.00 97.38 239 LEU A C 1
ATOM 1946 O O . LEU A 1 239 ? -10.032 -13.787 6.787 1.00 97.38 239 LEU A O 1
ATOM 1950 N N . HIS A 1 240 ? -9.416 -13.604 8.948 1.00 96.75 240 HIS A N 1
ATOM 1951 C CA . HIS A 1 240 ? -9.678 -15.004 9.276 1.00 96.75 240 HIS A CA 1
ATOM 1952 C C . HIS A 1 240 ? -11.132 -15.399 8.985 1.00 96.75 240 HIS A C 1
ATOM 1954 O O . HIS A 1 240 ? -11.389 -16.413 8.336 1.00 96.75 240 HIS A O 1
ATOM 1960 N N . ARG A 1 241 ? -12.097 -14.578 9.422 1.00 96.75 241 ARG A N 1
ATOM 1961 C CA . ARG A 1 241 ? -13.529 -14.820 9.188 1.00 96.75 241 ARG A CA 1
ATOM 1962 C C . ARG A 1 241 ? -13.896 -14.816 7.700 1.00 96.75 241 ARG A C 1
ATOM 1964 O O . ARG A 1 241 ? -14.822 -15.522 7.311 1.00 96.75 241 ARG A O 1
ATOM 1971 N N . MET A 1 242 ? -13.177 -14.046 6.888 1.00 95.81 242 MET A N 1
ATOM 1972 C CA . MET A 1 242 ? -13.330 -13.984 5.431 1.00 95.81 242 MET A CA 1
ATOM 1973 C C . MET A 1 242 ? -12.579 -15.107 4.694 1.00 95.81 242 MET A C 1
ATOM 1975 O O . MET A 1 242 ? -12.677 -15.206 3.474 1.00 95.81 242 MET A O 1
ATOM 1979 N N . GLY A 1 243 ? -11.866 -15.981 5.414 1.00 95.94 243 GLY A N 1
ATOM 1980 C CA . GLY A 1 243 ? -11.157 -17.131 4.851 1.00 95.94 243 GLY A CA 1
ATOM 1981 C C . GLY A 1 243 ? -9.711 -16.853 4.431 1.00 95.94 243 GLY A C 1
ATOM 1982 O O . GLY A 1 243 ? -9.077 -17.734 3.850 1.00 95.94 243 GLY A O 1
ATOM 1983 N N . HIS A 1 244 ? -9.164 -15.673 4.736 1.00 96.69 244 HIS A N 1
ATOM 1984 C CA . HIS A 1 244 ? -7.738 -15.404 4.561 1.00 96.69 244 HIS A CA 1
ATOM 1985 C C . HIS A 1 244 ? -6.937 -16.051 5.694 1.00 96.69 244 HIS A C 1
ATOM 1987 O O . HIS A 1 244 ? -7.352 -16.073 6.856 1.00 96.69 244 HIS A O 1
ATOM 1993 N N . ARG A 1 245 ? -5.771 -16.597 5.348 1.00 96.38 245 ARG A N 1
ATOM 1994 C CA . ARG A 1 245 ? -4.890 -17.281 6.298 1.00 96.38 245 ARG A CA 1
ATOM 1995 C C . ARG A 1 245 ? -3.828 -16.348 6.861 1.00 96.38 245 ARG A C 1
ATOM 1997 O O . ARG A 1 245 ? -3.541 -16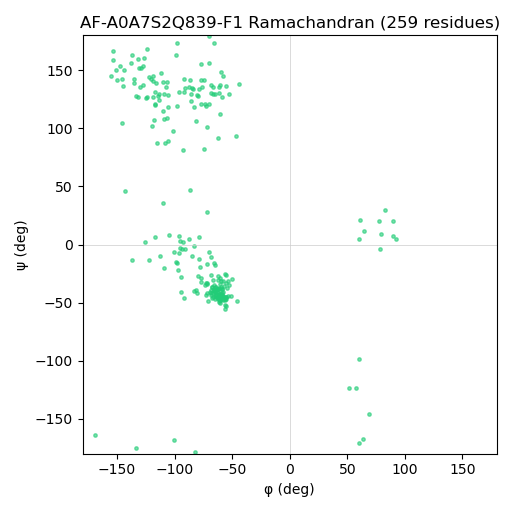.404 8.055 1.00 96.38 245 ARG A O 1
ATOM 2004 N N . TRP A 1 246 ? -3.267 -15.504 6.005 1.00 96.69 246 TRP A N 1
ATOM 2005 C CA . TRP A 1 246 ? -2.080 -14.719 6.314 1.00 96.69 246 TRP A CA 1
ATOM 2006 C C . TRP A 1 246 ? -2.367 -13.224 6.251 1.00 96.69 246 TRP A C 1
ATOM 2008 O O . TRP A 1 246 ? -3.079 -12.753 5.362 1.00 96.69 246 TRP A O 1
ATOM 2018 N N . PHE A 1 247 ? -1.777 -12.496 7.187 1.00 96.25 247 PHE A N 1
ATOM 2019 C CA . PHE A 1 247 ? -1.719 -11.047 7.196 1.00 96.25 247 PHE A CA 1
ATOM 2020 C C . PHE A 1 247 ? -0.244 -10.642 7.158 1.00 96.25 247 PHE A C 1
ATOM 2022 O O . PHE A 1 247 ? 0.469 -10.750 8.154 1.00 96.25 247 PHE A O 1
ATOM 2029 N N . ASP A 1 248 ? 0.213 -10.238 5.978 1.00 94.94 248 ASP A N 1
ATOM 2030 C CA . ASP A 1 248 ? 1.566 -9.749 5.743 1.00 94.94 248 ASP A CA 1
ATOM 2031 C C . ASP A 1 248 ? 1.637 -8.266 6.116 1.00 94.94 248 ASP A C 1
ATOM 2033 O O . ASP A 1 248 ? 0.930 -7.428 5.555 1.00 94.94 248 ASP A O 1
ATOM 2037 N N . LEU A 1 249 ? 2.473 -7.953 7.102 1.00 91.25 249 LEU A N 1
ATOM 2038 C CA . LEU A 1 249 ? 2.697 -6.602 7.598 1.00 91.25 249 LEU A CA 1
ATOM 2039 C C . LEU A 1 249 ? 3.914 -5.938 6.934 1.00 91.25 249 LEU A C 1
ATOM 2041 O O . LEU A 1 249 ? 4.283 -4.837 7.343 1.00 91.25 249 LEU A O 1
ATOM 2045 N N . GLY A 1 250 ? 4.583 -6.587 5.982 1.00 84.88 250 GLY A N 1
ATOM 2046 C CA . GLY A 1 250 ? 5.823 -6.122 5.362 1.00 84.88 250 GLY A CA 1
ATOM 2047 C C . GLY A 1 250 ? 7.008 -6.141 6.333 1.00 84.88 250 GLY A C 1
ATOM 2048 O O . GLY A 1 250 ? 7.080 -6.978 7.237 1.00 84.88 250 GLY A O 1
ATOM 2049 N N . GLN A 1 251 ? 7.916 -5.173 6.188 1.00 74.25 251 GLN A N 1
ATOM 2050 C CA . GLN A 1 251 ? 9.198 -5.110 6.904 1.00 74.25 251 GLN A CA 1
ATOM 2051 C C . GLN A 1 251 ? 9.144 -5.436 8.405 1.00 74.25 251 GLN A C 1
ATOM 2053 O O . GLN A 1 251 ? 8.279 -4.945 9.157 1.00 74.25 251 GLN A O 1
ATOM 2058 N N . ALA A 1 252 ? 10.157 -6.201 8.830 1.00 58.56 252 ALA A N 1
ATOM 2059 C CA . ALA A 1 252 ? 10.589 -6.458 10.203 1.00 58.56 252 ALA A CA 1
ATOM 2060 C C . ALA A 1 252 ? 10.688 -5.158 11.036 1.00 58.56 252 ALA A C 1
ATOM 2062 O O . ALA A 1 252 ? 11.710 -4.481 11.029 1.00 58.56 252 ALA A O 1
ATOM 2063 N N . ARG A 1 253 ? 9.630 -4.763 11.768 1.00 57.47 253 ARG A N 1
ATOM 2064 C CA . ARG A 1 253 ? 9.688 -3.664 12.756 1.00 57.47 253 ARG A CA 1
ATOM 2065 C C . ARG A 1 253 ? 9.410 -4.183 14.163 1.00 57.47 253 ARG A C 1
ATOM 2067 O O . ARG A 1 253 ? 8.490 -4.969 14.369 1.00 57.47 253 ARG A O 1
ATOM 2074 N N . THR A 1 254 ? 10.162 -3.682 15.142 1.00 44.88 254 THR A N 1
ATOM 2075 C CA . THR A 1 254 ? 10.207 -4.175 16.534 1.00 44.88 254 THR A CA 1
ATOM 2076 C C . THR A 1 254 ? 8.860 -4.205 17.266 1.00 44.88 254 THR A C 1
ATOM 2078 O O . THR A 1 254 ? 8.683 -5.026 18.161 1.00 44.88 254 THR A O 1
ATOM 2081 N N . TYR A 1 255 ? 7.880 -3.375 16.891 1.00 57.81 255 TYR A N 1
ATOM 2082 C CA . TYR A 1 255 ? 6.548 -3.412 17.514 1.00 57.81 255 TYR A CA 1
ATOM 2083 C C . TYR A 1 255 ? 5.654 -4.566 17.014 1.00 57.81 255 TYR A C 1
ATOM 2085 O O . TYR A 1 255 ? 4.712 -4.939 17.714 1.00 57.81 255 TYR A O 1
ATOM 2093 N N . LYS A 1 256 ? 5.950 -5.168 15.852 1.00 59.94 256 LYS A N 1
ATOM 2094 C CA . LYS A 1 256 ? 5.137 -6.238 15.238 1.00 59.94 256 LYS A CA 1
ATOM 2095 C C . LYS A 1 256 ? 5.344 -7.606 15.899 1.00 59.94 256 LYS A C 1
ATOM 2097 O O . LYS A 1 256 ? 4.386 -8.362 16.020 1.00 59.94 256 LYS A O 1
ATOM 2102 N N . ALA A 1 257 ? 6.529 -7.860 16.460 1.00 63.22 257 ALA A N 1
ATOM 2103 C CA . ALA A 1 257 ? 6.834 -9.096 17.194 1.00 63.22 257 ALA A CA 1
ATOM 2104 C C . ALA A 1 257 ? 5.886 -9.335 18.391 1.00 63.22 257 ALA A C 1
ATOM 2106 O O . ALA A 1 257 ? 5.542 -10.466 18.723 1.00 63.22 257 ALA A O 1
ATOM 2107 N N . SER A 1 258 ? 5.394 -8.261 19.023 1.00 63.88 258 SER A N 1
ATOM 2108 C CA . SER A 1 258 ? 4.439 -8.350 20.141 1.00 63.88 258 SER A CA 1
ATOM 2109 C C . SER A 1 258 ? 3.060 -8.914 19.761 1.00 63.88 258 SER A C 1
ATOM 2111 O O . SER A 1 258 ? 2.308 -9.327 20.645 1.00 63.88 258 SER A O 1
ATOM 2113 N N . LEU A 1 259 ? 2.740 -8.961 18.462 1.00 60.84 259 LEU A N 1
ATOM 2114 C CA . LEU A 1 259 ? 1.494 -9.509 17.917 1.00 60.84 259 LEU A CA 1
ATOM 2115 C C . LEU A 1 259 ? 1.637 -10.975 17.474 1.00 60.84 259 LEU A C 1
ATOM 2117 O O . LEU A 1 259 ? 0.637 -11.594 17.105 1.00 60.84 259 LEU A O 1
ATOM 2121 N N . GLY A 1 260 ? 2.847 -11.540 17.564 1.00 63.00 260 GLY A N 1
ATOM 2122 C CA . GLY A 1 260 ? 3.163 -12.905 17.137 1.00 63.00 260 GLY A CA 1
ATOM 2123 C C . GLY A 1 260 ? 3.615 -13.022 15.679 1.00 63.00 260 GLY A C 1
ATOM 2124 O O . GLY A 1 260 ? 3.481 -14.108 15.119 1.00 63.00 260 GLY A O 1
ATOM 2125 N N . ALA A 1 261 ? 4.078 -11.915 15.082 1.00 50.09 261 ALA A N 1
ATOM 2126 C CA . ALA A 1 261 ? 4.744 -11.904 13.777 1.00 50.09 261 ALA A CA 1
ATOM 2127 C C . ALA A 1 261 ? 6.188 -12.398 13.887 1.00 50.09 261 ALA A C 1
ATOM 2129 O O . ALA A 1 261 ? 6.794 -12.173 14.965 1.00 50.09 261 ALA A O 1
#

Radius of gyration: 18.95 Å; Cα contacts (8 Å, |Δi|>4): 444; chains: 1; bounding box: 42×39×54 Å

Organism: NCBI:txid1333877

Foldseek 3Di:
DVVLLVVLLVDDLVNVCVQLVPDDQDDDVRQVVVCVQCCVPPPVQDPADEDDPVPDDLLVVLVVNVVDPDQKHKYSDLALLVCLSLVVSQFDKFWDWDQGPPRDTGIIIIRGHDPDWLKDFLVLWDDDPVLVVCLVQKDKDKAPCVSVFVSQQCSVPNCPRVDSSNVVSLVVCQVPNRDDPDPWGKHWMKMFIAGNVRDGFKMFTFIDTPQETETPTMHGDPPPPCSVVNSVSVVSNVSVVVRRGMYIDGDDDPVSVVRVD

Nearest PDB structures (foldseek):
  2hv2-assembly1_A  TM=4.663E-01  e=2.617E-03  Enterococcus faecalis
  2hv2-assembly1_F  TM=4.553E-01  e=2.465E-03  Enterococcus faecalis
  2hv2-assembly1_D  TM=3.842E-01  e=1.072E-03  Enterococcus faecalis
  3n7z-assembly1_E  TM=4.939E-01  e=2.227E-02  Bacillus anthracis str. Sterne
  3n7z-assembly1_A  TM=3.428E-01  e=1.028E-02  Bacillus anthracis str. Sterne

Secondary structure (DSSP, 8-state):
-HHHHHHHTT--HHHHHHHHTT-----THHHHHHHHHHHHH-TTTTTPPB--TTTS-HHHHHHHHTTSS-SB-BBS---HHHHHHHHHTT-EEEEEEEEPTTS-EEEEEEEE--SSEEEEEGGG----HHHHHHHTT-EEEESSSHHHHHHHHHHHH-STT--HHHHHHHHHHHHH---SSS---EEEEEEEEE-TTS-EEEEEEEEEETTEEEEEEEEE-TT-TTHHHHHHHHHHHHHHHTT--EEEEEE--TTTGGGT-